Protein AF-A0A1Y3ADQ4-F1 (afdb_monomer)

pLDDT: mean 88.81, std 12.6, range [37.34, 98.25]

Mean predicted aligned error: 13.92 Å

Structure (mmCIF, N/CA/C/O backbone):
data_AF-A0A1Y3ADQ4-F1
#
_entry.id   AF-A0A1Y3ADQ4-F1
#
loop_
_atom_site.group_PDB
_atom_site.id
_atom_site.type_symbol
_atom_site.label_atom_id
_atom_site.label_alt_id
_atom_site.label_comp_id
_atom_site.label_asym_id
_atom_site.label_entity_id
_atom_site.label_seq_id
_atom_site.pdbx_PDB_ins_code
_atom_site.Cartn_x
_atom_site.Cartn_y
_atom_site.Cartn_z
_atom_site.occupancy
_atom_site.B_iso_or_equiv
_atom_site.auth_seq_id
_atom_site.auth_comp_id
_atom_site.auth_asym_id
_atom_site.auth_atom_id
_atom_site.pdbx_PDB_model_num
ATOM 1 N N . MET A 1 1 ? 34.455 -3.671 -21.085 1.00 54.69 1 MET A N 1
ATOM 2 C CA . MET A 1 1 ? 33.081 -3.618 -21.638 1.00 54.69 1 MET A CA 1
ATOM 3 C C . MET A 1 1 ? 32.886 -4.463 -22.902 1.00 54.69 1 MET A C 1
ATOM 5 O O . MET A 1 1 ? 31.899 -5.179 -22.927 1.00 54.69 1 MET A O 1
ATOM 9 N N . ASN A 1 2 ? 33.764 -4.440 -23.921 1.00 48.62 2 ASN A N 1
ATOM 10 C CA . ASN A 1 2 ? 33.521 -5.191 -25.176 1.00 48.62 2 ASN A CA 1
ATOM 11 C C . ASN A 1 2 ? 33.400 -6.725 -25.019 1.00 48.62 2 ASN A C 1
ATOM 13 O O . ASN A 1 2 ? 32.584 -7.323 -25.708 1.00 48.62 2 ASN A O 1
ATOM 17 N N . ASP A 1 3 ? 34.169 -7.354 -24.123 1.00 52.12 3 ASP A N 1
ATOM 18 C CA . ASP A 1 3 ? 34.311 -8.827 -24.044 1.00 52.12 3 ASP A CA 1
ATOM 19 C C . ASP A 1 3 ? 33.105 -9.583 -23.433 1.00 52.12 3 ASP A C 1
ATOM 21 O O . ASP A 1 3 ? 33.236 -10.743 -23.042 1.00 52.12 3 ASP A O 1
ATOM 25 N N . GLY A 1 4 ? 31.950 -8.928 -23.279 1.00 60.16 4 GLY A N 1
ATOM 26 C CA . GLY A 1 4 ? 30.749 -9.500 -22.652 1.00 60.16 4 GLY A CA 1
ATOM 27 C C . GLY A 1 4 ? 29.432 -9.141 -23.342 1.00 60.16 4 GLY A C 1
ATOM 28 O O . GLY A 1 4 ? 28.379 -9.351 -22.750 1.00 60.16 4 GLY A O 1
ATOM 29 N N . LEU A 1 5 ? 29.495 -8.572 -24.548 1.00 78.81 5 LEU A N 1
ATOM 30 C CA . LEU A 1 5 ? 28.338 -8.353 -25.415 1.00 78.81 5 LEU A CA 1
ATOM 31 C C . LEU A 1 5 ? 28.289 -9.476 -26.449 1.00 78.81 5 LEU A C 1
ATOM 33 O O . LEU A 1 5 ? 29.172 -9.553 -27.306 1.00 78.81 5 LEU A O 1
ATOM 37 N N . ASP A 1 6 ? 27.270 -10.324 -26.346 1.00 88.00 6 ASP A N 1
ATOM 38 C CA . ASP A 1 6 ? 26.895 -11.242 -27.415 1.00 88.00 6 ASP A CA 1
ATOM 39 C C . ASP A 1 6 ? 26.244 -10.414 -28.535 1.00 88.00 6 ASP A C 1
ATOM 41 O O . ASP A 1 6 ? 25.317 -9.637 -28.285 1.00 88.00 6 ASP A O 1
ATOM 45 N N . VAL A 1 7 ? 26.823 -10.472 -29.735 1.00 86.94 7 VAL A N 1
ATOM 46 C CA . VAL A 1 7 ? 26.350 -9.682 -30.882 1.00 86.94 7 VAL A CA 1
ATOM 47 C C . VAL A 1 7 ? 25.217 -10.399 -31.590 1.00 86.94 7 VAL A C 1
ATOM 49 O O . VAL A 1 7 ? 24.265 -9.729 -31.970 1.00 86.94 7 VAL A O 1
ATOM 52 N N . ASP A 1 8 ? 25.261 -11.729 -31.664 1.00 88.69 8 ASP A N 1
ATOM 53 C CA . ASP A 1 8 ? 24.201 -12.534 -32.265 1.00 88.69 8 ASP A CA 1
ATOM 54 C C . ASP A 1 8 ? 22.892 -12.303 -31.482 1.00 88.69 8 ASP A C 1
ATOM 56 O O . ASP A 1 8 ? 21.873 -11.940 -32.065 1.00 88.69 8 ASP A O 1
ATOM 60 N N . GLU A 1 9 ? 22.937 -12.369 -30.140 1.00 90.94 9 GLU A N 1
ATOM 61 C CA . GLU A 1 9 ? 21.776 -12.078 -29.272 1.00 90.94 9 GLU A CA 1
ATOM 62 C C . GLU A 1 9 ? 21.287 -10.621 -29.391 1.00 90.94 9 GLU A C 1
ATOM 64 O O . GLU A 1 9 ? 20.084 -10.351 -29.334 1.00 90.94 9 GLU A O 1
ATOM 69 N N . LEU A 1 10 ? 22.203 -9.661 -29.562 1.00 92.06 10 LEU A N 1
ATOM 70 C CA . LEU A 1 10 ? 21.852 -8.250 -29.739 1.00 92.06 10 LEU A CA 1
ATOM 71 C C . LEU A 1 10 ? 21.131 -8.012 -31.071 1.00 92.06 10 LEU A C 1
ATOM 73 O O . LEU A 1 10 ? 20.121 -7.313 -31.094 1.00 92.06 10 LEU A O 1
ATOM 77 N N . VAL A 1 11 ? 21.660 -8.579 -32.154 1.00 93.75 11 VAL A N 1
ATOM 78 C CA . VAL A 1 11 ? 21.192 -8.423 -33.537 1.00 93.75 11 VAL A CA 1
ATOM 79 C C . VAL A 1 11 ? 19.854 -9.138 -33.734 1.00 93.75 11 VAL A C 1
ATOM 81 O O . VAL A 1 11 ? 18.910 -8.514 -34.223 1.00 93.75 11 VAL A O 1
ATOM 84 N N . ASP A 1 12 ? 19.712 -10.367 -33.223 1.00 93.56 12 ASP A N 1
ATOM 85 C CA . ASP A 1 12 ? 18.425 -11.071 -33.114 1.00 93.56 12 ASP A CA 1
ATOM 86 C C . ASP A 1 12 ? 17.412 -10.256 -32.286 1.00 93.56 12 ASP A C 1
ATOM 88 O O . ASP A 1 12 ? 16.235 -10.156 -32.640 1.00 93.56 12 ASP A O 1
ATOM 92 N N . GLY A 1 13 ? 17.862 -9.639 -31.187 1.00 91.56 13 GLY A N 1
ATOM 93 C CA . GLY A 1 13 ? 17.026 -8.865 -30.266 1.00 91.56 13 GLY A CA 1
ATOM 94 C C . GLY A 1 13 ? 16.463 -7.558 -30.839 1.00 91.56 13 GLY A C 1
ATOM 95 O O . GLY A 1 13 ? 15.391 -7.122 -30.408 1.00 91.56 13 GLY A O 1
ATOM 96 N N . ILE A 1 14 ? 17.141 -6.953 -31.821 1.00 94.38 14 ILE A N 1
ATOM 97 C CA . ILE A 1 14 ? 16.616 -5.835 -32.629 1.00 94.38 14 ILE A CA 1
ATOM 98 C C . ILE A 1 14 ? 15.982 -6.286 -33.957 1.00 94.38 14 ILE A C 1
ATOM 100 O O . ILE A 1 14 ? 15.352 -5.466 -34.622 1.00 94.38 14 ILE A O 1
ATOM 104 N N . GLY A 1 15 ? 16.107 -7.563 -34.335 1.00 94.56 15 GLY A N 1
ATOM 105 C CA . GLY A 1 15 ? 15.587 -8.114 -35.592 1.00 94.56 15 GLY A CA 1
ATOM 106 C C . GLY A 1 15 ? 16.350 -7.660 -36.841 1.00 94.56 15 GLY A C 1
ATOM 107 O O . GLY A 1 15 ? 15.744 -7.499 -37.896 1.00 94.56 15 GLY A O 1
ATOM 108 N N . LEU A 1 16 ? 17.654 -7.405 -36.720 1.00 96.00 16 LEU A N 1
ATOM 109 C CA . LEU A 1 16 ? 18.502 -6.851 -37.781 1.00 96.00 16 LEU A CA 1
ATOM 110 C C . LEU A 1 16 ? 19.146 -7.972 -38.615 1.00 96.00 16 LEU A C 1
ATOM 112 O O . LEU A 1 16 ? 20.347 -8.205 -38.538 1.00 96.00 16 LEU A O 1
ATOM 116 N N . ASP A 1 17 ? 18.340 -8.680 -39.403 1.00 95.56 17 ASP A N 1
ATOM 117 C CA . ASP A 1 17 ? 18.840 -9.683 -40.350 1.00 95.56 17 ASP A CA 1
ATOM 118 C C . ASP A 1 17 ? 19.188 -9.083 -41.732 1.00 95.56 17 ASP A C 1
ATOM 120 O O . ASP A 1 17 ? 18.974 -7.898 -42.007 1.00 95.56 17 ASP A O 1
ATOM 124 N N . ALA A 1 18 ? 19.747 -9.908 -42.623 1.00 95.75 18 ALA A N 1
ATOM 125 C CA . ALA A 1 18 ? 20.123 -9.499 -43.976 1.00 95.75 18 ALA A CA 1
ATOM 126 C C . ALA A 1 18 ? 18.945 -8.976 -44.828 1.00 95.75 18 ALA A C 1
ATOM 128 O O . ALA A 1 18 ? 19.152 -8.099 -45.672 1.00 95.75 18 ALA A O 1
ATOM 129 N N . ASP A 1 19 ? 17.725 -9.490 -44.622 1.00 97.19 19 ASP A N 1
ATOM 130 C CA . ASP A 1 19 ? 16.529 -9.048 -45.351 1.00 97.19 19 ASP A CA 1
ATOM 131 C C . ASP A 1 19 ? 16.072 -7.669 -44.830 1.00 97.19 19 ASP A C 1
ATOM 133 O O . ASP A 1 19 ? 15.749 -6.784 -45.628 1.00 97.19 19 ASP A O 1
ATOM 137 N N . GLU A 1 20 ? 16.119 -7.441 -43.514 1.00 97.25 20 GLU A N 1
ATOM 138 C CA . GLU A 1 20 ? 15.857 -6.143 -42.876 1.00 97.25 20 GLU A CA 1
ATOM 139 C C . GLU A 1 20 ? 16.905 -5.088 -43.278 1.00 97.25 20 GLU A C 1
ATOM 141 O O . GLU A 1 20 ? 16.547 -3.963 -43.632 1.00 97.25 20 GLU A O 1
ATOM 146 N N . ILE A 1 21 ? 18.196 -5.437 -43.310 1.00 97.25 21 ILE A N 1
ATOM 147 C CA . ILE A 1 21 ? 19.269 -4.547 -43.792 1.00 97.25 21 ILE A CA 1
ATOM 148 C C . ILE A 1 21 ? 19.033 -4.153 -45.257 1.00 97.25 21 ILE A C 1
ATOM 150 O O . ILE A 1 21 ? 19.112 -2.968 -45.604 1.00 97.25 21 ILE A O 1
ATOM 154 N N . ALA A 1 22 ? 18.711 -5.121 -46.121 1.00 97.44 22 ALA A N 1
ATOM 155 C CA . ALA A 1 22 ? 18.404 -4.861 -47.525 1.00 97.44 22 ALA A CA 1
ATOM 156 C C . ALA A 1 22 ? 17.165 -3.962 -47.680 1.00 97.44 22 ALA A C 1
ATOM 158 O O . ALA A 1 22 ? 17.181 -3.027 -48.485 1.00 97.44 22 ALA A O 1
ATOM 159 N N . TRP A 1 23 ? 16.125 -4.187 -46.871 1.00 98.00 23 TRP A N 1
ATOM 160 C CA . TRP A 1 23 ? 14.926 -3.352 -46.855 1.00 98.00 23 TRP A CA 1
ATOM 161 C C . TRP A 1 23 ? 15.215 -1.916 -46.396 1.00 98.00 23 TRP A C 1
ATOM 163 O O . TRP A 1 23 ? 14.744 -0.969 -47.029 1.00 98.00 23 TRP A O 1
ATOM 173 N N . ARG A 1 24 ? 16.030 -1.721 -45.350 1.00 98.06 24 ARG A N 1
ATOM 174 C CA . ARG A 1 24 ? 16.441 -0.383 -44.884 1.00 98.06 24 ARG A CA 1
ATOM 175 C C . ARG A 1 24 ? 17.211 0.375 -45.962 1.00 98.06 24 ARG A C 1
ATOM 177 O O . ARG A 1 24 ? 16.911 1.548 -46.195 1.00 98.06 24 ARG A O 1
ATOM 184 N N . LYS A 1 25 ? 18.153 -0.291 -46.647 1.00 97.81 25 LYS A N 1
ATOM 185 C CA . LYS A 1 25 ? 18.877 0.270 -47.802 1.00 97.81 25 LYS A CA 1
ATOM 186 C C . LYS A 1 25 ? 17.910 0.705 -48.910 1.00 97.81 25 LYS A C 1
ATOM 188 O O . LYS A 1 25 ? 17.955 1.865 -49.319 1.00 97.81 25 LYS A O 1
ATOM 193 N N . GLU A 1 26 ? 16.981 -0.162 -49.327 1.00 97.88 26 GLU A N 1
ATOM 194 C CA . GLU A 1 26 ? 15.951 0.176 -50.326 1.00 97.88 26 GLU A CA 1
ATOM 195 C C . GLU A 1 26 ? 15.089 1.371 -49.876 1.00 97.88 26 GLU A C 1
ATOM 197 O O . GLU A 1 26 ? 14.849 2.294 -50.654 1.00 97.88 26 GLU A O 1
ATOM 202 N N . PHE A 1 27 ? 14.663 1.397 -48.609 1.00 97.62 27 PHE A N 1
ATOM 203 C CA . PHE A 1 27 ? 13.778 2.426 -48.061 1.00 97.62 27 PHE A CA 1
ATOM 204 C C . PHE A 1 27 ? 14.401 3.830 -48.047 1.00 97.62 27 PHE A C 1
ATOM 206 O O . PHE A 1 27 ? 13.705 4.805 -48.344 1.00 97.62 27 PHE A O 1
ATOM 213 N N . VAL A 1 28 ? 15.694 3.956 -47.725 1.00 96.75 28 VAL A N 1
ATOM 214 C CA . VAL A 1 28 ? 16.405 5.251 -47.774 1.00 96.75 28 VAL A CA 1
ATOM 215 C C . VAL A 1 28 ? 16.950 5.587 -49.170 1.00 96.75 28 VAL A C 1
ATOM 217 O O . VAL A 1 28 ? 17.439 6.698 -49.380 1.00 96.75 28 VAL A O 1
ATOM 220 N N . GLY A 1 29 ? 16.859 4.650 -50.120 1.00 96.69 29 GLY A N 1
ATOM 221 C CA . GLY A 1 29 ? 17.428 4.776 -51.460 1.00 96.69 29 GLY A CA 1
ATOM 222 C C . GLY A 1 29 ? 18.955 4.718 -51.475 1.00 96.69 29 GLY A C 1
ATOM 223 O O . GLY A 1 29 ? 19.558 5.481 -52.217 1.00 96.69 29 GLY A O 1
ATOM 224 N N . PHE A 1 30 ? 19.557 3.877 -50.626 1.00 97.62 30 PHE A N 1
ATOM 225 C CA . PHE A 1 30 ? 20.995 3.606 -50.598 1.00 97.62 30 PHE A CA 1
ATOM 226 C C . PHE A 1 30 ? 21.307 2.392 -51.477 1.00 97.62 30 PHE A C 1
ATOM 228 O O . PHE A 1 30 ? 20.891 1.275 -51.156 1.00 97.62 30 PHE A O 1
ATOM 235 N N . ASP A 1 31 ? 22.023 2.600 -52.580 1.00 95.88 31 ASP A N 1
ATOM 236 C CA . ASP A 1 31 ? 22.384 1.546 -53.530 1.00 95.88 31 ASP A CA 1
ATOM 237 C C . ASP A 1 31 ? 23.895 1.487 -53.831 1.00 95.88 31 ASP A C 1
ATOM 239 O O . ASP A 1 31 ? 24.706 2.196 -53.241 1.00 95.88 31 ASP A O 1
ATOM 243 N N . ALA A 1 32 ? 24.301 0.591 -54.735 1.00 95.88 32 ALA A N 1
ATOM 244 C CA . ALA A 1 32 ? 25.711 0.368 -55.062 1.00 95.88 32 ALA A CA 1
ATOM 245 C C . ALA A 1 32 ? 26.427 1.597 -55.673 1.00 95.88 32 ALA A C 1
ATOM 247 O O . ALA A 1 32 ? 27.659 1.628 -55.712 1.00 95.88 32 ALA A O 1
ATOM 248 N N . GLU A 1 33 ? 25.703 2.608 -56.168 1.00 95.81 33 GLU A N 1
ATOM 249 C CA . GLU A 1 33 ? 26.291 3.893 -56.548 1.00 95.81 33 GLU A CA 1
ATOM 250 C C . GLU A 1 33 ? 26.617 4.744 -55.317 1.00 95.81 33 GLU A C 1
ATOM 252 O O . GLU A 1 33 ? 27.675 5.366 -55.321 1.00 95.81 33 GLU A O 1
ATOM 257 N N . ASP A 1 34 ? 25.811 4.722 -54.248 1.00 96.56 34 ASP A N 1
ATOM 258 C CA . ASP A 1 34 ? 26.170 5.351 -52.967 1.00 96.56 34 ASP A CA 1
ATOM 259 C C . ASP A 1 34 ? 27.442 4.728 -52.384 1.00 96.56 34 ASP A C 1
ATOM 261 O O . ASP A 1 34 ? 28.370 5.444 -52.009 1.00 96.56 34 ASP A O 1
ATOM 265 N N . GLU A 1 35 ? 27.534 3.395 -52.387 1.00 96.19 35 GLU A N 1
ATOM 266 C CA . GLU A 1 35 ? 28.725 2.657 -51.939 1.00 96.19 35 GLU A CA 1
ATOM 267 C C . GLU A 1 35 ? 29.968 3.067 -52.765 1.00 96.19 35 GLU A C 1
ATOM 269 O O . GLU A 1 35 ? 31.061 3.317 -52.238 1.00 96.19 35 GLU A O 1
ATOM 274 N N . ARG A 1 36 ? 29.788 3.245 -54.082 1.00 95.12 36 ARG A N 1
ATOM 275 C CA . ARG A 1 36 ? 30.828 3.724 -55.008 1.00 95.12 36 ARG A CA 1
ATOM 276 C C . ARG A 1 36 ? 31.135 5.220 -54.876 1.00 95.12 36 ARG A C 1
ATOM 278 O O . ARG A 1 36 ? 32.218 5.639 -55.283 1.00 95.12 36 ARG A O 1
ATOM 285 N N . ARG A 1 37 ? 30.210 6.051 -54.395 1.00 93.19 37 ARG A N 1
ATOM 286 C CA . ARG A 1 37 ? 30.447 7.475 -54.109 1.00 93.19 37 ARG A CA 1
ATOM 287 C C . ARG A 1 37 ? 31.238 7.620 -52.820 1.00 93.19 37 ARG A C 1
ATOM 289 O O . ARG A 1 37 ? 32.296 8.242 -52.844 1.00 93.19 37 ARG A O 1
ATOM 296 N N . LEU A 1 38 ? 30.801 6.959 -51.750 1.00 94.06 38 LEU A N 1
ATOM 297 C CA . LEU A 1 38 ? 31.448 6.984 -50.438 1.00 94.06 38 LEU A CA 1
ATOM 298 C C . LEU A 1 38 ? 32.906 6.502 -50.493 1.00 94.06 38 LEU A C 1
ATOM 300 O O . LEU A 1 38 ? 33.783 7.205 -50.000 1.00 94.06 38 LEU A O 1
ATOM 304 N N . SER A 1 39 ? 33.197 5.415 -51.216 1.00 94.12 39 SER A N 1
ATOM 305 C CA . SER A 1 39 ? 34.579 4.933 -51.420 1.00 94.12 39 SER A CA 1
ATOM 306 C C . SER A 1 39 ? 35.522 5.924 -52.125 1.00 94.12 39 SER A C 1
ATOM 308 O O . SER A 1 39 ? 36.737 5.817 -51.987 1.00 94.12 39 SER A O 1
ATOM 310 N N . ARG A 1 40 ? 35.022 6.952 -52.833 1.00 91.75 40 ARG A N 1
ATOM 311 C CA . ARG A 1 40 ? 35.878 8.032 -53.389 1.00 91.75 40 ARG A CA 1
ATOM 312 C C . ARG A 1 40 ? 36.389 8.997 -52.320 1.00 91.75 40 ARG A C 1
ATOM 314 O O . ARG A 1 40 ? 37.289 9.787 -52.610 1.00 91.75 40 ARG A O 1
ATOM 321 N N . TYR A 1 41 ? 35.783 8.971 -51.136 1.00 90.75 41 TYR A N 1
ATOM 322 C CA . TYR A 1 41 ? 36.122 9.812 -49.995 1.00 90.75 41 TYR A CA 1
ATOM 323 C C . TYR A 1 41 ? 36.898 9.056 -48.908 1.00 90.75 41 TYR A C 1
ATOM 325 O O . TYR A 1 41 ? 37.262 9.692 -47.924 1.00 90.75 41 TYR A O 1
ATOM 333 N N . GLU A 1 42 ? 37.206 7.763 -49.083 1.00 91.38 42 GLU A N 1
ATOM 334 C CA . GLU A 1 42 ? 37.972 6.952 -48.118 1.00 91.38 42 GLU A CA 1
ATOM 335 C C . GLU A 1 42 ? 39.275 7.656 -47.695 1.00 91.38 42 GLU A C 1
ATOM 337 O O . GLU A 1 42 ? 39.462 7.949 -46.512 1.00 91.38 42 GLU A O 1
ATOM 342 N N . ASP A 1 43 ? 40.118 8.038 -48.666 1.00 91.50 43 ASP A N 1
ATOM 343 C CA . ASP A 1 43 ? 41.361 8.789 -48.430 1.00 91.50 43 ASP A CA 1
ATOM 344 C C . ASP A 1 43 ? 41.095 10.121 -47.701 1.00 91.50 43 ASP A C 1
ATOM 346 O O . ASP A 1 43 ? 41.750 10.441 -46.710 1.00 91.50 43 ASP A O 1
ATOM 350 N N . ALA A 1 44 ? 40.097 10.893 -48.148 1.00 90.25 44 ALA A N 1
ATOM 351 C CA . ALA A 1 44 ? 39.782 12.207 -47.583 1.00 90.25 44 ALA A CA 1
ATOM 352 C C . ALA A 1 44 ? 39.280 12.118 -46.130 1.00 90.25 44 ALA A C 1
ATOM 354 O O . ALA A 1 44 ? 39.627 12.961 -45.296 1.00 90.25 44 ALA A O 1
ATOM 355 N N . PHE A 1 45 ? 38.490 11.090 -45.810 1.00 90.81 45 PHE A N 1
ATOM 356 C CA . PHE A 1 45 ? 38.043 10.795 -44.452 1.00 90.81 45 PHE A CA 1
ATOM 357 C C . PHE A 1 45 ? 39.217 10.304 -43.605 1.00 90.81 45 PHE A C 1
ATOM 359 O O . PHE A 1 45 ? 39.396 10.807 -42.500 1.00 90.81 45 PHE A O 1
ATOM 366 N N . ALA A 1 46 ? 40.057 9.398 -44.115 1.00 92.00 46 ALA A N 1
ATOM 367 C CA . ALA A 1 46 ? 41.230 8.885 -43.407 1.00 92.00 46 ALA A CA 1
ATOM 368 C C . ALA A 1 46 ? 42.249 9.988 -43.065 1.00 92.00 46 ALA A C 1
ATOM 370 O O . ALA A 1 46 ? 42.719 10.052 -41.928 1.00 92.00 46 ALA A O 1
ATOM 371 N N . GLU A 1 47 ? 42.538 10.899 -43.999 1.00 93.56 47 GLU A N 1
ATOM 372 C CA . GLU A 1 47 ? 43.423 12.053 -43.778 1.00 93.56 47 GLU A CA 1
ATOM 373 C C . GLU A 1 47 ? 42.862 13.050 -42.747 1.00 93.56 47 GLU A C 1
ATOM 375 O O . GLU A 1 47 ? 43.630 13.706 -42.040 1.00 93.56 47 GLU A O 1
ATOM 380 N N . ASN A 1 48 ? 41.534 13.149 -42.613 1.00 93.25 48 ASN A N 1
ATOM 381 C CA . ASN A 1 48 ? 40.873 14.068 -41.681 1.00 93.25 48 ASN A CA 1
ATOM 382 C C . ASN A 1 48 ? 40.398 13.416 -40.367 1.00 93.25 48 ASN A C 1
ATOM 384 O O . ASN A 1 48 ? 40.018 14.139 -39.445 1.00 93.25 48 ASN A O 1
ATOM 388 N N . ALA A 1 49 ? 40.429 12.086 -40.236 1.00 92.50 49 ALA A N 1
ATOM 389 C CA . ALA A 1 49 ? 39.777 11.350 -39.147 1.00 92.50 49 ALA A CA 1
ATOM 390 C C . ALA A 1 49 ? 40.321 11.664 -37.741 1.00 92.50 49 ALA A C 1
ATOM 392 O O . ALA A 1 49 ? 39.573 11.584 -36.764 1.00 92.50 49 ALA A O 1
ATOM 393 N N . GLU A 1 50 ? 41.606 12.009 -37.607 1.00 94.00 50 GLU A N 1
ATOM 394 C CA . GLU A 1 50 ? 42.192 12.428 -36.322 1.00 94.00 50 GLU A CA 1
ATOM 395 C C . GLU A 1 50 ? 41.693 13.828 -35.931 1.00 94.00 50 GLU A C 1
ATOM 397 O O . GLU A 1 50 ? 41.156 14.003 -34.839 1.00 94.00 50 GLU A O 1
ATOM 402 N N . ARG A 1 51 ? 41.747 14.791 -36.865 1.00 94.38 51 ARG A N 1
ATOM 403 C CA . ARG A 1 51 ? 41.245 16.161 -36.664 1.00 94.38 51 ARG A CA 1
ATOM 404 C C . ARG A 1 51 ? 39.747 16.183 -36.357 1.00 94.38 51 ARG A C 1
ATOM 406 O O . ARG A 1 51 ? 39.339 16.811 -35.392 1.00 94.38 51 ARG A O 1
ATOM 413 N N . ILE A 1 52 ? 38.931 15.471 -37.137 1.00 93.69 52 ILE A N 1
ATOM 414 C CA . ILE A 1 52 ? 37.476 15.416 -36.926 1.00 93.69 52 ILE A CA 1
ATOM 415 C C . ILE A 1 52 ? 37.147 14.779 -35.570 1.00 93.69 52 ILE A C 1
ATOM 417 O O . ILE A 1 52 ? 36.225 15.233 -34.900 1.00 93.69 52 ILE A O 1
ATOM 421 N N . ALA A 1 53 ? 37.900 13.766 -35.124 1.00 93.94 53 ALA A N 1
ATOM 422 C CA . ALA A 1 53 ? 37.716 13.204 -33.788 1.00 93.94 53 ALA A CA 1
ATOM 423 C C . ALA A 1 53 ? 38.129 14.185 -32.675 1.00 93.94 53 ALA A C 1
ATOM 425 O O . ALA A 1 53 ? 37.451 14.243 -31.650 1.00 93.94 53 ALA A O 1
ATOM 426 N N . ASP A 1 54 ? 39.198 14.965 -32.859 1.00 94.75 54 ASP A N 1
ATOM 427 C CA . ASP A 1 54 ? 39.574 16.038 -31.931 1.00 94.75 54 ASP A CA 1
ATOM 428 C C . ASP A 1 54 ? 38.480 17.116 -31.841 1.00 94.75 54 ASP A C 1
ATOM 430 O O . ASP A 1 54 ? 37.974 17.355 -30.743 1.00 94.75 54 ASP A O 1
ATOM 434 N N . ASP A 1 55 ? 38.052 17.676 -32.978 1.00 94.56 55 ASP A N 1
ATOM 435 C CA . ASP A 1 55 ? 37.009 18.711 -33.074 1.00 94.56 55 ASP A CA 1
ATOM 436 C C . ASP A 1 55 ? 35.669 18.218 -32.469 1.00 94.56 55 ASP A C 1
ATOM 438 O O . ASP A 1 55 ? 34.988 18.932 -31.725 1.00 94.56 55 ASP A O 1
ATOM 442 N N . PHE A 1 56 ? 35.307 16.954 -32.726 1.00 94.44 56 PHE A N 1
ATOM 443 C CA . PHE A 1 56 ? 34.126 16.297 -32.157 1.00 94.44 56 PHE A CA 1
ATOM 444 C C . PHE A 1 56 ? 34.205 16.175 -30.630 1.00 94.44 56 PHE A C 1
ATOM 446 O O . PHE A 1 56 ? 33.242 16.490 -29.928 1.00 94.44 56 PHE A O 1
ATOM 453 N N . TYR A 1 57 ? 35.342 15.730 -30.086 1.00 94.31 57 TYR A N 1
ATOM 454 C CA . TYR A 1 57 ? 35.493 15.615 -28.636 1.00 94.31 57 TYR A CA 1
ATOM 455 C C . TYR A 1 57 ? 35.645 16.972 -27.942 1.00 94.31 57 TYR A C 1
ATOM 457 O O . TYR A 1 57 ? 35.187 17.079 -26.806 1.00 94.31 57 TYR A O 1
ATOM 465 N N . GLU A 1 58 ? 36.192 18.004 -28.596 1.00 94.50 58 GLU A N 1
ATOM 466 C CA . GLU A 1 58 ? 36.180 19.382 -28.083 1.00 94.50 58 GLU A CA 1
ATOM 467 C C . GLU A 1 58 ? 34.731 19.843 -27.850 1.00 94.50 58 GLU A C 1
ATOM 469 O O . GLU A 1 58 ? 34.367 20.150 -26.709 1.00 94.50 58 GLU A O 1
ATOM 474 N N . ASN A 1 59 ? 33.866 19.718 -28.867 1.00 93.44 59 ASN A N 1
ATOM 475 C CA . ASN A 1 59 ? 32.431 20.010 -28.762 1.00 93.44 59 ASN A CA 1
ATOM 476 C C . ASN A 1 59 ? 31.738 19.237 -27.619 1.00 93.44 59 ASN A C 1
ATOM 478 O O . ASN A 1 59 ? 30.962 19.809 -26.853 1.00 93.44 59 ASN A O 1
ATOM 482 N N . LEU A 1 60 ? 32.042 17.945 -27.450 1.00 91.88 60 LEU A N 1
ATOM 483 C CA . LEU A 1 60 ? 31.476 17.153 -26.351 1.00 91.88 60 LEU A CA 1
ATOM 484 C C . LEU A 1 60 ? 32.003 17.547 -24.967 1.00 91.88 60 LEU A C 1
ATOM 486 O O . LEU A 1 60 ? 31.308 17.304 -23.975 1.00 91.88 60 LEU A O 1
ATOM 490 N N . THR A 1 61 ? 33.205 18.119 -24.872 1.00 93.94 61 THR A N 1
ATOM 491 C CA . THR A 1 61 ? 33.774 18.578 -23.596 1.00 93.94 61 THR A CA 1
ATOM 492 C C . THR A 1 61 ? 33.285 19.957 -23.153 1.00 93.94 61 THR A C 1
ATOM 494 O O . THR A 1 61 ? 33.307 20.232 -21.954 1.00 93.94 61 THR A O 1
ATOM 497 N N . ASP A 1 62 ? 32.733 20.765 -24.062 1.00 94.75 62 ASP A N 1
ATOM 498 C CA . ASP A 1 62 ? 32.066 22.042 -23.747 1.00 94.75 62 ASP A CA 1
ATOM 499 C C . ASP A 1 62 ? 30.722 21.873 -23.006 1.00 94.75 62 ASP A C 1
ATOM 501 O O . ASP A 1 62 ? 30.114 22.844 -22.536 1.00 94.75 62 ASP A O 1
ATOM 505 N N . HIS A 1 63 ? 30.227 20.640 -22.878 1.00 93.88 63 HIS A N 1
ATOM 506 C CA . HIS A 1 63 ? 28.934 20.330 -22.280 1.00 93.88 63 HIS A CA 1
ATOM 507 C C . HIS A 1 63 ? 29.068 19.330 -21.117 1.00 93.88 63 HIS A C 1
ATOM 509 O O . HIS A 1 63 ? 29.340 18.146 -21.300 1.00 93.88 63 HIS A O 1
ATOM 515 N N . GLU A 1 64 ? 28.788 19.791 -19.891 1.00 94.25 64 GLU A N 1
ATOM 516 C CA . GLU A 1 64 ? 28.862 18.988 -18.652 1.00 94.25 64 GLU A CA 1
ATOM 517 C C . GLU A 1 64 ? 28.093 17.654 -18.765 1.00 94.25 64 GLU A C 1
ATOM 519 O O . GLU A 1 64 ? 28.595 16.596 -18.389 1.00 94.25 64 GLU A O 1
ATOM 524 N N . GLN A 1 65 ? 26.914 17.675 -19.400 1.00 91.75 65 GLN A N 1
ATOM 525 C CA . GLN A 1 65 ? 26.050 16.498 -19.561 1.00 91.75 65 GLN A CA 1
ATOM 526 C C . GLN A 1 65 ? 26.627 15.397 -20.471 1.00 91.75 65 GLN A C 1
ATOM 528 O O . GLN A 1 65 ? 26.178 14.251 -20.387 1.00 91.75 65 GLN A O 1
ATOM 533 N N . THR A 1 66 ? 27.570 15.718 -21.360 1.00 92.62 66 THR A N 1
ATOM 534 C CA . THR A 1 66 ? 28.286 14.746 -22.207 1.00 92.62 66 THR A CA 1
ATOM 535 C C . THR A 1 66 ? 29.631 14.359 -21.600 1.00 92.62 66 THR A C 1
ATOM 537 O O . THR A 1 66 ? 29.993 13.185 -21.675 1.00 92.62 66 THR A O 1
ATOM 540 N N . VAL A 1 67 ? 30.303 15.268 -20.883 1.00 93.88 67 VAL A N 1
ATOM 541 C CA . VAL A 1 67 ? 31.462 14.940 -20.029 1.00 93.88 67 VAL A CA 1
ATOM 542 C C . VAL A 1 67 ? 31.100 13.860 -19.000 1.00 93.88 67 VAL A C 1
ATOM 544 O O . VAL A 1 67 ? 31.832 12.879 -18.864 1.00 93.88 67 VAL A O 1
ATOM 547 N N . ASP A 1 68 ? 29.931 13.961 -18.362 1.00 93.44 68 ASP A N 1
ATOM 548 C CA . ASP A 1 68 ? 29.402 12.943 -17.440 1.00 93.44 68 ASP A CA 1
ATOM 549 C C . ASP A 1 68 ? 29.218 11.562 -18.087 1.00 93.44 68 ASP A C 1
ATOM 551 O O . ASP A 1 68 ? 29.249 10.542 -17.396 1.00 93.44 68 ASP A O 1
ATOM 555 N N . VAL A 1 69 ? 28.962 11.495 -19.397 1.00 93.25 69 VAL A N 1
ATOM 556 C CA . VAL A 1 69 ? 28.854 10.225 -20.136 1.00 93.25 69 VAL A CA 1
ATOM 557 C C . VAL A 1 69 ? 30.245 9.683 -20.455 1.00 93.25 69 VAL A C 1
ATOM 559 O O . VAL A 1 69 ? 30.515 8.511 -20.202 1.00 93.25 69 VAL A O 1
ATOM 562 N N . ILE A 1 70 ? 31.150 10.538 -20.938 1.00 92.94 70 ILE A N 1
ATOM 563 C CA . ILE A 1 70 ? 32.547 10.178 -21.227 1.00 92.94 70 ILE A CA 1
ATOM 564 C C . ILE A 1 70 ? 33.230 9.625 -19.965 1.00 92.94 70 ILE A C 1
ATOM 566 O O . ILE A 1 70 ? 33.892 8.591 -20.028 1.00 92.94 70 ILE A O 1
ATOM 570 N N . GLY A 1 71 ? 32.998 10.244 -18.803 1.00 91.94 71 GLY A N 1
ATOM 571 C CA . GLY A 1 71 ? 33.543 9.818 -17.510 1.00 91.94 71 GLY A CA 1
ATOM 572 C C . GLY A 1 71 ? 33.048 8.458 -16.994 1.00 91.94 71 GLY A C 1
ATOM 573 O O . GLY A 1 71 ? 33.636 7.929 -16.052 1.00 91.94 71 GLY A O 1
ATOM 574 N N . ARG A 1 72 ? 32.003 7.871 -17.597 1.00 93.50 72 ARG A N 1
ATOM 575 C CA . ARG A 1 72 ? 31.536 6.501 -17.302 1.00 93.50 72 ARG A CA 1
ATOM 576 C C . ARG A 1 72 ? 32.261 5.424 -18.117 1.00 93.50 72 ARG A C 1
ATOM 578 O O . ARG A 1 72 ? 32.102 4.242 -17.824 1.00 93.50 72 ARG A O 1
ATOM 585 N N . SER A 1 73 ? 33.050 5.810 -19.120 1.00 91.00 73 SER A N 1
ATOM 586 C CA . SER A 1 73 ? 33.795 4.875 -19.964 1.00 91.00 73 SER A CA 1
ATOM 587 C C . SER A 1 73 ? 35.030 4.301 -19.265 1.00 91.00 73 SER A C 1
ATOM 589 O O . SER A 1 73 ? 35.767 5.006 -18.580 1.00 91.00 73 SER A O 1
ATOM 591 N N . GLU A 1 74 ? 35.315 3.020 -19.513 1.00 88.75 74 GLU A N 1
ATOM 592 C CA . GLU A 1 74 ? 36.609 2.394 -19.187 1.00 88.75 74 GLU A CA 1
ATOM 593 C C . GLU A 1 74 ? 37.762 2.939 -20.053 1.00 88.75 74 GLU A C 1
ATOM 595 O O . GLU A 1 74 ? 38.929 2.841 -19.669 1.00 88.75 74 GLU A O 1
ATOM 600 N N . LYS A 1 75 ? 37.455 3.493 -21.236 1.00 89.12 75 LYS A N 1
ATOM 601 C CA . LYS A 1 75 ? 38.441 4.052 -22.169 1.00 89.12 75 LYS A CA 1
ATOM 602 C C . LYS A 1 75 ? 38.730 5.513 -21.816 1.00 89.12 75 LYS A C 1
ATOM 604 O O . LYS A 1 75 ? 37.816 6.326 -21.719 1.00 89.12 75 LYS A O 1
ATOM 609 N N . GLY A 1 76 ? 40.010 5.875 -21.721 1.00 91.12 76 GLY A N 1
ATOM 610 C CA . GLY A 1 76 ? 40.421 7.283 -21.642 1.00 91.12 76 GLY A CA 1
ATOM 611 C C . GLY A 1 76 ? 40.142 8.047 -22.945 1.00 91.12 76 GLY A C 1
ATOM 612 O O . GLY A 1 76 ? 40.059 7.437 -24.012 1.00 91.12 76 GLY A O 1
ATOM 613 N N . LEU A 1 77 ? 40.059 9.381 -22.873 1.00 91.94 77 LEU A N 1
ATOM 614 C CA . LEU A 1 77 ? 39.689 10.258 -23.999 1.00 91.94 77 LEU A CA 1
ATOM 615 C C . LEU A 1 77 ? 40.497 9.985 -25.283 1.00 91.94 77 LEU A C 1
ATOM 617 O O . LEU A 1 77 ? 39.922 9.802 -26.347 1.00 91.94 77 LEU A O 1
ATOM 621 N N . GLU A 1 78 ? 41.815 9.823 -25.175 1.00 92.94 78 GLU A N 1
ATOM 622 C CA . GLU A 1 78 ? 42.713 9.523 -26.307 1.00 92.94 78 GLU A CA 1
ATOM 623 C C . GLU A 1 78 ? 42.513 8.121 -26.922 1.00 92.94 78 GLU A C 1
ATOM 625 O O . GLU A 1 78 ? 42.980 7.823 -28.020 1.00 92.94 78 GLU A O 1
ATOM 630 N N . GLN A 1 79 ? 41.847 7.202 -26.220 1.00 91.94 79 GLN A N 1
ATOM 631 C CA . GLN A 1 79 ? 41.423 5.913 -26.776 1.00 91.94 79 GLN A CA 1
ATOM 632 C C . GLN A 1 79 ? 40.015 5.993 -27.376 1.00 91.94 79 GLN A C 1
ATOM 634 O O . GLN A 1 79 ? 39.729 5.286 -28.3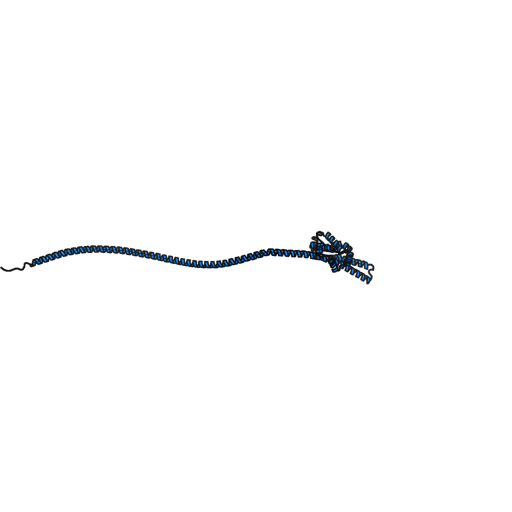43 1.00 91.94 79 GLN A O 1
ATOM 639 N N . LEU A 1 80 ? 39.157 6.857 -26.830 1.00 92.69 80 LEU A N 1
ATOM 640 C CA . LEU A 1 80 ? 37.852 7.179 -27.399 1.00 92.69 80 LEU A CA 1
ATOM 641 C C . LEU A 1 80 ? 38.012 7.889 -28.749 1.00 92.69 80 LEU A C 1
ATOM 643 O O . LEU A 1 80 ? 37.542 7.345 -29.741 1.00 92.69 80 LEU A O 1
ATOM 647 N N . LYS A 1 81 ? 38.806 8.968 -28.822 1.00 94.31 81 LYS A N 1
ATOM 648 C CA . LYS A 1 81 ? 39.197 9.653 -30.069 1.00 94.31 81 LYS A CA 1
ATOM 649 C C . LYS A 1 81 ? 39.660 8.685 -31.156 1.00 94.31 81 LYS A C 1
ATOM 651 O O . LYS A 1 81 ? 39.048 8.626 -32.209 1.00 94.31 81 LYS A O 1
ATOM 656 N N . ARG A 1 82 ? 40.646 7.824 -30.867 1.00 93.38 82 ARG A N 1
ATOM 657 C CA . ARG A 1 82 ? 41.121 6.803 -31.825 1.00 93.38 82 ARG A CA 1
ATOM 658 C C . ARG A 1 82 ? 40.050 5.793 -32.248 1.00 93.38 82 ARG A C 1
ATOM 660 O O . ARG A 1 82 ? 40.074 5.338 -33.384 1.00 93.38 82 ARG A O 1
ATOM 667 N N . THR A 1 83 ? 39.124 5.430 -31.353 1.00 91.38 83 THR A N 1
ATOM 668 C CA . THR A 1 83 ? 37.972 4.584 -31.724 1.00 91.38 83 THR A CA 1
ATOM 669 C C . THR A 1 83 ? 37.041 5.353 -32.671 1.00 91.38 83 THR A C 1
ATOM 671 O O . THR A 1 83 ? 36.538 4.783 -33.632 1.00 91.38 83 THR A O 1
ATOM 674 N N . GLN A 1 84 ? 36.856 6.652 -32.430 1.00 91.19 84 GLN A N 1
ATOM 675 C CA . GLN A 1 84 ? 35.999 7.522 -33.227 1.00 91.19 84 GLN A CA 1
ATOM 676 C C . GLN A 1 84 ? 36.581 7.824 -34.613 1.00 91.19 84 GLN A C 1
ATOM 678 O O . GLN A 1 84 ? 35.842 7.788 -35.591 1.00 91.19 84 GLN A O 1
ATOM 683 N N . SER A 1 85 ? 37.897 8.031 -34.719 1.00 93.00 85 SER A N 1
ATOM 684 C CA . SER A 1 85 ? 38.605 8.144 -36.000 1.00 93.00 85 SER A CA 1
ATOM 685 C C . SER A 1 85 ? 38.449 6.880 -36.846 1.00 93.00 85 SER A C 1
ATOM 687 O O . SER A 1 85 ? 38.174 6.982 -38.035 1.00 93.00 85 SER A O 1
ATOM 689 N N . ALA A 1 86 ? 38.561 5.691 -36.240 1.00 90.69 86 ALA A N 1
ATOM 690 C CA . ALA A 1 86 ? 38.329 4.433 -36.952 1.00 90.69 86 ALA A CA 1
ATOM 691 C C . ALA A 1 86 ? 36.880 4.327 -37.461 1.00 90.69 86 ALA A C 1
ATOM 693 O O . ALA A 1 86 ? 36.669 4.039 -38.634 1.00 90.69 86 ALA A O 1
ATOM 694 N N . TYR A 1 87 ? 35.889 4.650 -36.619 1.00 89.69 87 TYR A N 1
ATOM 695 C CA . TYR A 1 87 ? 34.481 4.720 -37.031 1.00 89.69 87 TYR A CA 1
ATOM 696 C C . TYR A 1 87 ? 34.266 5.668 -38.222 1.00 89.69 87 TYR A C 1
ATOM 698 O O . TYR A 1 87 ? 33.546 5.310 -39.151 1.00 89.69 87 TYR A O 1
ATOM 706 N N . LEU A 1 88 ? 34.904 6.845 -38.235 1.00 88.81 88 LEU A N 1
ATOM 707 C CA . LEU A 1 88 ? 34.764 7.796 -39.342 1.00 88.81 88 LEU A CA 1
ATOM 708 C C . LEU A 1 88 ? 35.233 7.193 -40.668 1.00 88.81 88 LEU A C 1
ATOM 710 O O . LEU A 1 88 ? 34.536 7.347 -41.662 1.00 88.81 88 LEU A O 1
ATOM 714 N N . VAL A 1 89 ? 36.347 6.454 -40.680 1.00 91.31 89 VAL A N 1
ATOM 715 C CA . VAL A 1 89 ? 36.828 5.771 -41.895 1.00 91.31 89 VAL A CA 1
ATOM 716 C C . VAL A 1 89 ? 35.815 4.733 -42.391 1.00 91.31 89 VAL A C 1
ATOM 718 O O . VAL A 1 89 ? 35.507 4.733 -43.578 1.00 91.31 89 VAL A O 1
ATOM 721 N N . THR A 1 90 ? 35.199 3.941 -41.498 1.00 93.06 90 THR A N 1
ATOM 722 C CA . THR A 1 90 ? 34.181 2.944 -41.908 1.00 93.06 90 THR A CA 1
ATOM 723 C C . THR A 1 90 ? 32.968 3.558 -42.624 1.00 93.06 90 THR A C 1
ATOM 725 O O . THR A 1 90 ? 32.325 2.882 -43.417 1.00 93.06 90 THR A O 1
ATOM 728 N N . LEU A 1 91 ? 32.647 4.845 -42.410 1.00 91.19 91 LEU A N 1
ATOM 729 C CA . LEU A 1 91 ? 31.562 5.513 -43.152 1.00 91.19 91 LEU A CA 1
ATOM 730 C C . LEU A 1 91 ? 31.859 5.639 -44.656 1.00 91.19 91 LEU A C 1
ATOM 732 O O . LEU A 1 91 ? 30.920 5.737 -45.444 1.00 91.19 91 LEU A O 1
ATOM 736 N N . ALA A 1 92 ? 33.135 5.632 -45.050 1.00 92.38 92 ALA A N 1
ATOM 737 C CA . ALA A 1 92 ? 33.605 5.807 -46.424 1.00 92.38 92 ALA A CA 1
ATOM 738 C C . ALA A 1 92 ? 34.306 4.557 -47.001 1.00 92.38 92 ALA A C 1
ATOM 740 O O . ALA A 1 92 ? 34.856 4.623 -48.093 1.00 92.38 92 ALA A O 1
ATOM 741 N N . GLU A 1 93 ? 34.283 3.423 -46.295 1.00 89.56 93 GLU A N 1
ATOM 742 C CA . GLU A 1 93 ? 35.022 2.196 -46.650 1.00 89.56 93 GLU A CA 1
ATOM 743 C C . GLU A 1 93 ? 34.436 1.445 -47.863 1.00 89.56 93 GLU A C 1
ATOM 745 O O . GLU A 1 93 ? 35.125 0.656 -48.506 1.00 89.56 93 GLU A O 1
ATOM 750 N N . GLY A 1 94 ? 33.177 1.708 -48.231 1.00 88.31 94 GLY A N 1
ATOM 751 C CA . GLY A 1 94 ? 32.554 1.117 -49.420 1.00 88.31 94 GLY A CA 1
ATOM 752 C C . GLY A 1 94 ? 31.985 -0.296 -49.233 1.00 88.31 94 GLY A C 1
ATOM 753 O O . GLY A 1 94 ? 31.385 -0.811 -50.174 1.00 88.31 94 GLY A O 1
ATOM 754 N N . ASP A 1 95 ? 32.132 -0.907 -48.052 1.00 91.25 95 ASP A N 1
ATOM 755 C CA . ASP A 1 95 ? 31.471 -2.163 -47.672 1.00 91.25 95 ASP A CA 1
ATOM 756 C C . ASP A 1 95 ? 30.462 -1.913 -46.542 1.00 91.25 95 ASP A C 1
ATOM 758 O O . ASP A 1 95 ? 30.798 -1.396 -45.476 1.00 91.25 95 ASP A O 1
ATOM 762 N N . TYR A 1 96 ? 29.207 -2.276 -46.799 1.00 95.06 96 TYR A N 1
ATOM 763 C CA . TYR A 1 96 ? 28.073 -2.068 -45.899 1.00 95.06 96 TYR A CA 1
ATOM 764 C C . TYR A 1 96 ? 27.227 -3.348 -45.819 1.00 95.06 96 TYR A C 1
ATOM 766 O O . TYR A 1 96 ? 26.007 -3.316 -46.017 1.00 95.06 96 TYR A O 1
ATOM 774 N N . GLY A 1 97 ? 27.893 -4.494 -45.648 1.00 93.06 97 GLY A N 1
ATOM 775 C CA . GLY A 1 97 ? 27.274 -5.793 -45.366 1.00 93.06 97 GLY A CA 1
ATOM 776 C C . GLY A 1 97 ? 26.764 -5.941 -43.924 1.00 93.06 97 GLY A C 1
ATOM 777 O O . GLY A 1 97 ? 26.650 -4.967 -43.185 1.00 93.06 97 GLY A O 1
ATOM 778 N N . GLU A 1 98 ? 26.466 -7.177 -43.516 1.00 93.88 98 GLU A N 1
ATOM 779 C CA . GLU A 1 98 ? 25.962 -7.501 -42.168 1.00 93.88 98 GLU A CA 1
ATOM 780 C C . GLU A 1 98 ? 26.942 -7.048 -41.065 1.00 93.88 98 GLU A C 1
ATOM 782 O O . GLU A 1 98 ? 26.550 -6.271 -40.196 1.00 93.88 98 GLU A O 1
ATOM 787 N N . GLU A 1 99 ? 28.233 -7.393 -41.179 1.00 93.38 99 GLU A N 1
ATOM 788 C CA . GLU A 1 99 ? 29.303 -7.041 -40.218 1.00 93.38 99 GLU A CA 1
ATOM 789 C C . GLU A 1 99 ? 29.375 -5.528 -39.914 1.00 93.38 99 GLU A C 1
ATOM 791 O O . GLU A 1 99 ? 29.567 -5.126 -38.764 1.00 93.38 99 GLU A O 1
ATOM 796 N N . TYR A 1 100 ? 29.133 -4.671 -40.916 1.00 94.88 100 TYR A N 1
ATOM 797 C CA . TYR A 1 100 ? 29.071 -3.217 -40.729 1.00 94.88 100 TYR A CA 1
ATOM 798 C C . TYR A 1 100 ? 27.953 -2.825 -39.746 1.00 94.88 100 TYR A C 1
ATOM 800 O O . TYR A 1 100 ? 28.179 -2.065 -38.798 1.00 94.88 100 TYR A O 1
ATOM 808 N N . PHE A 1 101 ? 26.742 -3.353 -39.950 1.00 96.00 101 PHE A N 1
ATOM 809 C CA . PHE A 1 101 ? 25.573 -3.021 -39.134 1.00 96.00 101 PHE A CA 1
ATOM 810 C C . PHE A 1 101 ? 25.577 -3.726 -37.771 1.00 96.00 101 PHE A C 1
ATOM 812 O O . PHE A 1 101 ? 25.131 -3.128 -36.789 1.00 96.00 101 PHE A O 1
ATOM 819 N N . GLU A 1 102 ? 26.155 -4.924 -37.670 1.00 94.75 102 GLU A N 1
ATOM 820 C CA . GLU A 1 102 ? 26.457 -5.592 -36.398 1.00 94.75 102 GLU A CA 1
ATOM 821 C C . GLU A 1 102 ? 27.328 -4.705 -35.496 1.00 94.75 102 GLU A C 1
ATOM 823 O O . GLU A 1 102 ? 27.012 -4.488 -34.320 1.00 94.75 102 GLU A O 1
ATOM 828 N N . ASP A 1 103 ? 28.395 -4.113 -36.044 1.00 92.88 103 ASP A N 1
ATOM 829 C CA . ASP A 1 103 ? 29.256 -3.206 -35.285 1.00 92.88 103 ASP A CA 1
ATOM 830 C C . ASP A 1 103 ? 28.550 -1.882 -34.942 1.00 92.88 103 ASP A C 1
ATOM 832 O O . ASP A 1 103 ? 28.766 -1.340 -33.852 1.00 92.88 103 ASP A O 1
ATOM 836 N N . ARG A 1 104 ? 27.626 -1.386 -35.782 1.00 94.06 104 ARG A N 1
ATOM 837 C CA . ARG A 1 104 ? 26.749 -0.254 -35.411 1.00 94.06 104 ARG A CA 1
ATOM 838 C C . ARG A 1 104 ? 25.827 -0.598 -34.244 1.00 94.06 104 ARG A C 1
ATOM 840 O O . ARG A 1 104 ? 25.726 0.199 -33.306 1.00 94.06 104 ARG A O 1
ATOM 847 N N . ALA A 1 105 ? 25.215 -1.781 -34.245 1.00 94.88 105 ALA A N 1
ATOM 848 C CA . ALA A 1 105 ? 24.397 -2.259 -33.135 1.00 94.88 105 ALA A CA 1
ATOM 849 C C . ALA A 1 105 ? 25.241 -2.386 -31.853 1.00 94.88 105 ALA A C 1
ATOM 851 O O . ALA A 1 105 ? 24.878 -1.840 -30.805 1.00 94.88 105 ALA A O 1
ATOM 852 N N . ARG A 1 106 ? 26.427 -3.006 -31.941 1.00 93.06 106 ARG A N 1
ATOM 853 C CA . ARG A 1 106 ? 27.385 -3.125 -30.830 1.00 93.06 106 ARG A CA 1
ATOM 854 C C . ARG A 1 106 ? 27.737 -1.755 -30.239 1.00 93.06 106 ARG A C 1
ATOM 856 O O . ARG A 1 106 ? 27.694 -1.581 -29.019 1.00 93.06 106 ARG A O 1
ATOM 863 N N . ILE A 1 107 ? 28.060 -0.769 -31.081 1.00 91.00 107 ILE A N 1
ATOM 864 C CA . ILE A 1 107 ? 28.357 0.607 -30.656 1.00 91.00 107 ILE A CA 1
ATOM 865 C C . ILE A 1 107 ? 27.135 1.241 -29.975 1.00 91.00 107 ILE A C 1
ATOM 867 O O . ILE A 1 107 ? 27.286 1.830 -28.901 1.00 91.00 107 ILE A O 1
ATOM 871 N N . GLY A 1 108 ? 25.934 1.088 -30.537 1.00 92.50 108 GLY A N 1
ATOM 872 C CA . GLY A 1 108 ? 24.686 1.588 -29.954 1.00 92.50 108 GLY A CA 1
ATOM 873 C C . GLY A 1 108 ? 24.421 1.045 -28.547 1.00 92.50 108 GLY A C 1
ATOM 874 O O . GLY A 1 108 ? 24.261 1.825 -27.601 1.00 92.50 108 GLY A O 1
ATOM 875 N N . LYS A 1 109 ? 24.493 -0.282 -28.372 1.00 93.38 109 LYS A N 1
ATOM 876 C CA . LYS A 1 109 ? 24.294 -0.948 -27.073 1.00 93.38 109 LYS A CA 1
ATOM 877 C C . LYS A 1 109 ? 25.353 -0.536 -26.044 1.00 93.38 109 LYS A C 1
ATOM 879 O O . LYS A 1 109 ? 25.003 -0.322 -24.886 1.00 93.38 109 LYS A O 1
ATOM 884 N N . ILE A 1 110 ? 26.616 -0.328 -26.439 1.00 92.19 110 ILE A N 1
ATOM 885 C CA . ILE A 1 110 ? 27.657 0.213 -25.539 1.00 92.19 110 ILE A CA 1
ATOM 886 C C . ILE A 1 110 ? 27.270 1.608 -25.018 1.00 92.19 110 ILE A C 1
ATOM 888 O O . ILE A 1 110 ? 27.461 1.895 -23.835 1.00 92.19 110 ILE A O 1
ATOM 892 N N . HIS A 1 111 ? 26.698 2.472 -25.858 1.00 92.75 111 HIS A N 1
ATOM 893 C CA . HIS A 1 111 ? 26.282 3.813 -25.439 1.00 92.75 111 HIS A CA 1
ATOM 894 C C . HIS A 1 111 ? 25.038 3.798 -24.529 1.00 92.75 111 HIS A C 1
ATOM 896 O O . HIS A 1 111 ? 25.015 4.547 -23.546 1.00 92.75 111 HIS A O 1
ATOM 902 N N . ASP A 1 112 ? 24.065 2.908 -24.764 1.00 93.00 112 ASP A N 1
ATOM 903 C CA . ASP A 1 112 ? 22.960 2.671 -23.815 1.00 93.00 112 ASP A CA 1
ATOM 904 C C . ASP A 1 112 ? 23.468 2.108 -22.475 1.00 93.00 112 ASP A C 1
ATOM 906 O O . ASP A 1 112 ? 23.063 2.591 -21.416 1.00 93.00 112 ASP A O 1
ATOM 910 N N . MET A 1 113 ? 24.413 1.159 -22.490 1.00 91.50 113 MET A N 1
ATOM 911 C CA . MET A 1 113 ? 25.032 0.607 -21.274 1.00 91.50 113 MET A CA 1
ATOM 912 C C . MET A 1 113 ? 25.793 1.663 -20.464 1.00 91.50 113 MET A C 1
ATOM 914 O O . MET A 1 113 ? 25.755 1.647 -19.233 1.00 91.50 113 MET A O 1
ATOM 918 N N . LEU A 1 114 ? 26.445 2.620 -21.133 1.00 92.50 114 LEU A N 1
ATOM 919 C CA . LEU A 1 114 ? 27.037 3.796 -20.487 1.00 92.50 114 LEU A CA 1
ATOM 920 C C . LEU A 1 114 ? 25.976 4.763 -19.934 1.00 92.50 114 LEU A C 1
ATOM 922 O O . LEU A 1 114 ? 26.322 5.721 -19.241 1.00 92.50 114 LEU A O 1
ATOM 926 N N . GLY A 1 115 ? 24.689 4.546 -20.212 1.00 92.38 115 GLY A N 1
ATOM 927 C CA . GLY A 1 115 ? 23.591 5.427 -19.835 1.00 92.38 115 GLY A CA 1
ATOM 928 C C . GLY A 1 115 ? 23.651 6.770 -20.559 1.00 92.38 115 GLY A C 1
ATOM 929 O O . GLY A 1 115 ? 23.323 7.802 -19.959 1.00 92.38 115 GLY A O 1
ATOM 930 N N . MET A 1 116 ? 24.137 6.795 -21.804 1.00 95.00 116 MET A N 1
ATOM 931 C CA . MET A 1 116 ? 24.044 7.978 -22.651 1.00 95.00 116 MET A CA 1
ATOM 932 C C . MET A 1 116 ? 22.564 8.209 -23.002 1.00 95.00 116 MET A C 1
ATOM 934 O O . MET A 1 116 ? 21.902 7.298 -23.481 1.00 95.00 116 MET A O 1
ATOM 938 N N . PRO A 1 117 ? 21.989 9.401 -22.784 1.00 94.31 117 PRO A N 1
ATOM 939 C CA . PRO A 1 117 ? 20.649 9.695 -23.279 1.00 94.31 117 PRO A CA 1
ATOM 940 C C . PRO A 1 117 ? 20.613 9.650 -24.812 1.00 94.31 117 PRO A C 1
ATOM 942 O O . PRO A 1 117 ? 21.436 10.309 -25.445 1.00 94.31 117 PRO A O 1
ATOM 945 N N . MET A 1 118 ? 19.611 8.989 -25.405 1.00 93.75 118 MET A N 1
ATOM 946 C CA . MET A 1 118 ? 19.418 8.916 -26.867 1.00 93.75 118 MET A CA 1
ATOM 947 C C . MET A 1 118 ? 19.533 10.292 -27.553 1.00 93.75 118 MET A C 1
ATOM 949 O O . MET A 1 118 ? 20.166 10.416 -28.592 1.00 93.75 118 MET A O 1
ATOM 953 N N . LYS A 1 119 ? 19.007 11.364 -26.938 1.00 92.94 119 LYS A N 1
ATOM 954 C CA . LYS A 1 119 ? 19.129 12.742 -27.456 1.00 92.94 119 LYS A CA 1
ATOM 955 C C . LYS A 1 119 ? 20.573 13.261 -27.596 1.00 92.94 119 LYS A C 1
ATOM 957 O O . LYS A 1 119 ? 20.797 14.164 -28.391 1.00 92.94 119 LYS A O 1
ATOM 962 N N . HIS A 1 120 ? 21.531 12.752 -26.816 1.00 93.31 120 HIS A N 1
ATOM 963 C CA . HIS A 1 120 ? 22.949 13.110 -26.953 1.00 93.31 120 HIS A CA 1
ATOM 964 C C . HIS A 1 120 ? 23.558 12.344 -28.130 1.00 93.31 120 HIS A C 1
ATOM 966 O O . HIS A 1 120 ? 24.208 12.959 -28.966 1.00 93.31 120 HIS A O 1
ATOM 972 N N . TYR A 1 121 ? 23.259 11.046 -28.238 1.00 92.25 121 TYR A N 1
ATOM 973 C CA . TYR A 1 121 ? 23.706 10.206 -29.349 1.00 92.25 121 TYR A CA 1
ATOM 974 C C . TYR A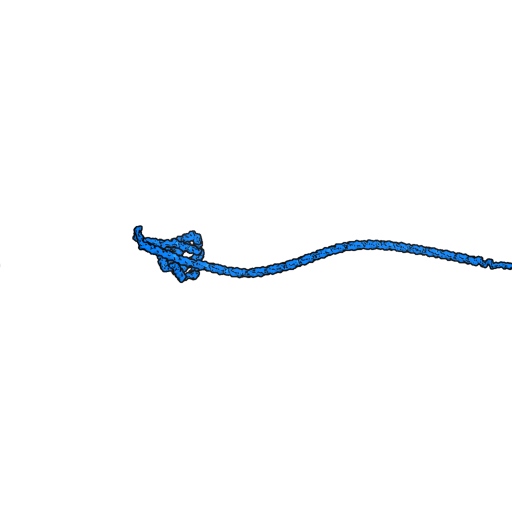 1 121 ? 23.168 10.709 -30.701 1.00 92.25 121 TYR A C 1
ATOM 976 O O . TYR A 1 121 ? 23.922 10.939 -31.637 1.00 92.25 121 TYR A O 1
ATOM 984 N N . LEU A 1 122 ? 21.865 10.997 -30.790 1.00 91.88 122 LEU A N 1
ATOM 985 C CA . LEU A 1 122 ? 21.259 11.567 -31.999 1.00 91.88 122 LEU A CA 1
ATOM 986 C C . LEU A 1 122 ? 21.775 12.982 -32.311 1.00 91.88 122 LEU A C 1
ATOM 988 O O . LEU A 1 122 ? 21.924 13.340 -33.475 1.00 91.88 122 LEU A O 1
ATOM 992 N N . GLY A 1 123 ? 22.068 13.787 -31.283 1.00 91.00 123 GLY A N 1
ATOM 993 C CA . GLY A 1 123 ? 22.634 15.128 -31.455 1.00 91.00 123 GLY A CA 1
ATOM 994 C C . GLY A 1 123 ? 24.051 15.123 -32.038 1.00 91.00 123 GLY A C 1
ATOM 995 O O . GLY A 1 123 ? 24.401 16.031 -32.789 1.00 91.00 123 GLY A O 1
ATOM 996 N N . GLN A 1 124 ? 24.841 14.083 -31.754 1.00 90.50 124 GLN A N 1
ATOM 997 C CA . GLN A 1 124 ? 26.207 13.920 -32.263 1.00 90.50 124 GLN A CA 1
ATOM 998 C C . GLN A 1 124 ? 26.268 13.785 -33.790 1.00 90.50 124 GLN A C 1
ATOM 1000 O O . GLN A 1 124 ? 27.210 14.289 -34.395 1.00 90.50 124 GLN A O 1
ATOM 1005 N N . TYR A 1 125 ? 25.245 13.215 -34.435 1.00 89.00 125 TYR A N 1
ATOM 1006 C CA . TYR A 1 125 ? 25.163 13.197 -35.900 1.00 89.00 125 TYR A CA 1
ATOM 1007 C C . TYR A 1 125 ? 25.058 14.599 -36.516 1.00 89.00 125 TYR A C 1
ATOM 1009 O O . TYR A 1 125 ? 25.609 14.828 -37.587 1.00 89.00 125 TYR A O 1
ATOM 1017 N N . GLY A 1 126 ? 24.452 15.564 -35.813 1.00 87.62 126 GLY A N 1
ATOM 1018 C CA . GLY A 1 126 ? 24.479 16.972 -36.221 1.00 87.62 126 GLY A CA 1
ATOM 1019 C C . GLY A 1 126 ? 25.899 17.545 -36.256 1.00 87.62 126 GLY A C 1
ATOM 1020 O O . GLY A 1 126 ? 26.273 18.196 -37.226 1.00 87.62 126 GLY A O 1
ATOM 1021 N N . VAL A 1 127 ? 26.709 17.225 -35.240 1.00 88.81 127 VAL A N 1
ATOM 1022 C CA . VAL A 1 127 ? 28.127 17.621 -35.168 1.00 88.81 127 VAL A CA 1
ATOM 1023 C C . VAL A 1 127 ? 28.938 16.956 -36.285 1.00 88.81 127 VAL A C 1
ATOM 1025 O O . VAL A 1 127 ? 29.797 17.597 -36.882 1.00 88.81 127 VAL A O 1
ATOM 1028 N N . TYR A 1 128 ? 28.641 15.698 -36.633 1.00 86.19 128 TYR A N 1
ATOM 1029 C CA . TYR A 1 128 ? 29.284 15.048 -37.778 1.00 86.19 128 TYR A CA 1
ATOM 1030 C C . TYR A 1 128 ? 28.973 15.732 -39.105 1.00 86.19 128 TYR A C 1
ATOM 1032 O O . TYR A 1 128 ? 29.883 15.862 -39.917 1.00 86.19 128 TYR A O 1
ATOM 1040 N N . TYR A 1 129 ? 27.753 16.222 -39.333 1.00 89.25 129 TYR A N 1
ATOM 1041 C CA . TYR A 1 129 ? 27.462 16.974 -40.556 1.00 89.25 129 TYR A CA 1
ATOM 1042 C C . TYR A 1 129 ? 28.299 18.262 -40.646 1.00 89.25 129 TYR A C 1
ATOM 1044 O O . TYR A 1 129 ? 28.914 18.510 -41.681 1.00 89.25 129 TYR A O 1
ATOM 1052 N N . ASP A 1 130 ? 28.426 19.025 -39.557 1.00 88.62 130 ASP A N 1
ATOM 1053 C CA . ASP A 1 130 ? 29.257 20.240 -39.541 1.00 88.62 130 ASP A CA 1
ATOM 1054 C C . ASP A 1 130 ? 30.754 19.956 -39.811 1.00 88.62 130 ASP A C 1
ATOM 1056 O O . ASP A 1 130 ? 31.451 20.811 -40.359 1.00 88.62 130 ASP A O 1
ATOM 1060 N N . LEU A 1 131 ? 31.254 18.761 -39.466 1.00 89.19 131 LEU A N 1
ATOM 1061 C CA . LEU A 1 131 ? 32.666 18.378 -39.626 1.00 89.19 131 LEU A CA 1
ATOM 1062 C C . LEU A 1 131 ? 32.985 17.609 -40.922 1.00 89.19 131 LEU A C 1
ATOM 1064 O O . LEU A 1 131 ? 34.112 17.698 -41.412 1.00 89.19 131 LEU A O 1
ATOM 1068 N N . ILE A 1 132 ? 32.026 16.853 -41.467 1.00 87.44 132 ILE A N 1
ATOM 1069 C CA . ILE A 1 132 ? 32.205 15.984 -42.645 1.00 87.44 132 ILE A CA 1
ATOM 1070 C C . ILE A 1 132 ? 31.813 16.698 -43.940 1.00 87.44 132 ILE A C 1
ATOM 1072 O O . ILE A 1 132 ? 32.530 16.593 -44.934 1.00 87.44 132 ILE A O 1
ATOM 1076 N N . LEU A 1 133 ? 30.701 17.442 -43.957 1.00 86.94 133 LEU A N 1
ATOM 1077 C CA . LEU A 1 133 ? 30.205 18.061 -45.191 1.00 86.94 133 LEU A CA 1
ATOM 1078 C C . LEU A 1 133 ? 31.174 19.075 -45.837 1.00 86.94 133 LEU A C 1
ATOM 1080 O O . LEU A 1 133 ? 31.182 19.151 -47.069 1.00 86.94 133 LEU A O 1
ATOM 1084 N N . PRO A 1 134 ? 32.044 19.796 -45.093 1.00 89.25 134 PRO A N 1
ATOM 1085 C CA . PRO A 1 134 ? 33.110 20.589 -45.702 1.00 89.25 134 PRO A CA 1
ATOM 1086 C C . PRO A 1 134 ? 34.047 19.786 -46.617 1.00 89.25 134 PRO A C 1
ATOM 1088 O O . PRO A 1 134 ? 34.461 20.322 -47.635 1.00 89.25 134 PRO A O 1
ATOM 1091 N N . LEU A 1 135 ? 34.311 18.499 -46.341 1.00 85.62 135 LEU A N 1
ATOM 1092 C CA . LEU A 1 135 ? 35.186 17.662 -47.182 1.00 85.62 135 LEU A CA 1
ATOM 1093 C C . LEU A 1 135 ? 34.615 17.447 -48.596 1.00 85.62 135 LEU A C 1
ATOM 1095 O O . LEU A 1 135 ? 35.363 17.359 -49.569 1.00 85.62 135 LEU A O 1
ATOM 1099 N N . ILE A 1 136 ? 33.285 17.382 -48.711 1.00 85.88 136 ILE A N 1
ATOM 1100 C CA . ILE A 1 136 ? 32.571 17.299 -49.995 1.00 85.88 136 ILE A CA 1
ATOM 1101 C C . ILE A 1 136 ? 32.653 18.652 -50.716 1.00 85.88 136 ILE A C 1
ATOM 1103 O O . ILE A 1 136 ? 32.926 18.712 -51.914 1.00 85.88 136 ILE A O 1
ATOM 1107 N N . GLY A 1 137 ? 32.476 19.749 -49.971 1.00 84.19 137 GLY A N 1
ATOM 1108 C CA . GLY A 1 137 ? 32.586 21.113 -50.490 1.00 84.19 137 GLY A CA 1
ATOM 1109 C C . GLY A 1 137 ? 33.980 21.457 -51.021 1.00 84.19 137 GLY A C 1
ATOM 1110 O O . GLY A 1 137 ? 34.090 22.004 -52.116 1.00 84.19 137 GLY A O 1
ATOM 1111 N N . ASP A 1 138 ? 35.036 21.100 -50.289 1.00 83.94 138 ASP A N 1
ATOM 1112 C CA . ASP A 1 138 ? 36.426 21.330 -50.697 1.00 83.94 138 ASP A CA 1
ATOM 1113 C C . ASP A 1 138 ? 36.749 20.557 -51.989 1.00 83.94 138 ASP A C 1
ATOM 1115 O O . ASP A 1 138 ? 37.276 21.134 -52.941 1.00 83.94 138 ASP A O 1
ATOM 1119 N N . ARG A 1 139 ? 36.319 19.290 -52.092 1.00 80.88 139 ARG A N 1
ATOM 1120 C CA . ARG A 1 139 ? 36.479 18.484 -53.314 1.00 80.88 139 ARG A CA 1
ATOM 1121 C C . ARG A 1 139 ? 35.724 19.065 -54.516 1.00 80.88 139 ARG A C 1
ATOM 1123 O O . ARG A 1 139 ? 36.259 19.057 -55.626 1.00 80.88 139 ARG A O 1
ATOM 1130 N N . LEU A 1 140 ? 34.506 19.576 -54.316 1.00 85.94 140 LEU A N 1
ATOM 1131 C CA . LEU A 1 140 ? 33.752 20.279 -55.361 1.00 85.94 140 LEU A CA 1
ATOM 1132 C C . LEU A 1 140 ? 34.515 21.525 -55.838 1.00 85.94 140 LEU A C 1
ATOM 1134 O O . LEU A 1 140 ? 34.627 21.755 -57.041 1.00 85.94 140 LEU A O 1
ATOM 1138 N N . VAL A 1 141 ? 35.076 22.313 -54.915 1.00 83.12 141 VAL A N 1
ATOM 1139 C CA . VAL A 1 141 ? 35.883 23.498 -55.249 1.00 83.12 141 VAL A CA 1
ATOM 1140 C C . VAL A 1 141 ? 37.139 23.118 -56.036 1.00 83.12 141 VAL A C 1
ATOM 1142 O O . VAL A 1 141 ? 37.426 23.773 -57.040 1.00 83.12 141 VAL A O 1
ATOM 1145 N N . ASP A 1 142 ? 37.853 22.062 -55.645 1.00 82.12 142 ASP A N 1
ATOM 1146 C CA . ASP A 1 142 ? 39.037 21.579 -56.366 1.00 82.12 142 ASP A CA 1
ATOM 1147 C C . ASP A 1 142 ? 38.679 21.092 -57.780 1.00 82.12 142 ASP A C 1
ATOM 1149 O O . ASP A 1 142 ? 39.298 21.520 -58.756 1.00 82.12 142 ASP A O 1
ATOM 1153 N N . SER A 1 143 ? 37.627 20.279 -57.924 1.00 80.19 143 SER A N 1
ATOM 1154 C CA . SER A 1 143 ? 37.189 19.746 -59.224 1.00 80.19 143 SER A CA 1
ATOM 1155 C C . SER A 1 143 ? 36.702 20.839 -60.186 1.00 80.19 143 SER A C 1
ATOM 1157 O O . SER A 1 143 ? 37.044 20.839 -61.375 1.00 80.19 143 SER A O 1
ATOM 1159 N N . LEU A 1 144 ? 35.958 21.826 -59.672 1.00 81.94 144 LEU A N 1
ATOM 1160 C CA . LEU A 1 144 ? 35.580 23.021 -60.428 1.00 81.94 144 LEU A CA 1
ATOM 1161 C C . LEU A 1 144 ? 36.810 23.860 -60.797 1.00 81.94 144 LEU A C 1
ATOM 1163 O O . LEU A 1 144 ? 36.888 24.362 -61.917 1.00 81.94 144 LEU A O 1
ATOM 1167 N N . THR A 1 145 ? 37.788 23.995 -59.898 1.00 78.25 145 THR A N 1
ATOM 1168 C CA . THR A 1 145 ? 39.022 24.750 -60.162 1.00 78.25 145 THR A CA 1
ATOM 1169 C C . THR A 1 145 ? 39.841 24.100 -61.276 1.00 78.25 145 THR A C 1
ATOM 1171 O O . THR A 1 145 ? 40.223 24.795 -62.217 1.00 78.25 145 THR A O 1
ATOM 1174 N N . ASP A 1 146 ? 40.047 22.782 -61.242 1.00 76.19 146 ASP A N 1
ATOM 1175 C CA . ASP A 1 146 ? 40.774 22.046 -62.285 1.00 76.19 146 ASP A CA 1
ATOM 1176 C C . ASP A 1 146 ? 40.078 22.125 -63.656 1.00 76.19 146 ASP A C 1
ATOM 1178 O O . ASP A 1 146 ? 40.744 22.255 -64.688 1.00 76.19 146 ASP A O 1
ATOM 1182 N N . ARG A 1 147 ? 38.737 22.103 -63.686 1.00 71.38 147 ARG A N 1
ATOM 1183 C CA . ARG A 1 147 ? 37.948 22.258 -64.922 1.00 71.38 147 ARG A CA 1
ATOM 1184 C C . ARG A 1 147 ? 37.932 23.688 -65.470 1.00 71.38 147 ARG A C 1
ATOM 1186 O O . ARG A 1 147 ? 37.918 23.853 -66.688 1.00 71.38 147 ARG A O 1
ATOM 1193 N N . LEU A 1 148 ? 37.936 24.705 -64.606 1.00 70.50 148 LEU A N 1
ATOM 1194 C CA . LEU A 1 148 ? 37.834 26.126 -64.981 1.00 70.50 148 LEU A CA 1
ATOM 1195 C C . LEU A 1 148 ? 39.196 26.824 -65.161 1.00 70.50 148 LEU A C 1
ATOM 1197 O O . LEU A 1 148 ? 39.256 27.913 -65.724 1.00 70.50 148 LEU A O 1
ATOM 1201 N N . ALA A 1 149 ? 40.304 26.200 -64.751 1.00 62.47 149 ALA A N 1
ATOM 1202 C CA . ALA A 1 149 ? 41.655 26.745 -64.891 1.00 62.47 149 ALA A CA 1
ATOM 1203 C C . ALA A 1 149 ? 42.239 26.923 -66.322 1.00 62.47 149 ALA A C 1
ATOM 1205 O O . ALA A 1 149 ? 43.191 27.707 -66.432 1.00 62.47 149 ALA A O 1
ATOM 1206 N N . PRO A 1 150 ? 41.802 26.240 -67.410 1.00 59.66 150 PRO A N 1
ATOM 1207 C CA . PRO A 1 150 ? 42.513 26.332 -68.690 1.00 59.66 150 PRO A CA 1
ATOM 1208 C C . PRO A 1 150 ? 42.268 27.634 -69.470 1.00 59.66 150 PRO A C 1
ATOM 1210 O O . PRO A 1 150 ? 43.122 27.996 -70.284 1.00 59.66 150 PRO A O 1
ATOM 1213 N N . ASP A 1 151 ? 41.174 28.357 -69.211 1.00 54.84 151 ASP A N 1
ATOM 1214 C CA . ASP A 1 151 ? 40.851 29.623 -69.876 1.00 54.84 151 ASP A CA 1
ATOM 1215 C C . ASP A 1 151 ? 40.954 30.815 -68.910 1.00 54.84 151 ASP A C 1
ATOM 1217 O O . ASP A 1 151 ? 40.399 30.835 -67.815 1.00 54.84 151 ASP A O 1
ATOM 1221 N N . GLY A 1 152 ? 41.734 31.825 -69.309 1.00 53.44 152 GLY A N 1
ATOM 1222 C CA . GLY A 1 152 ? 42.058 32.972 -68.457 1.00 53.44 152 GLY A CA 1
ATOM 1223 C C . GLY A 1 152 ? 40.844 33.837 -68.093 1.00 53.44 152 GLY A C 1
ATOM 1224 O O . GLY A 1 152 ? 39.851 33.868 -68.813 1.00 53.44 152 GLY A O 1
ATOM 1225 N N . ALA A 1 153 ? 40.980 34.607 -67.007 1.00 53.34 153 ALA A N 1
ATOM 1226 C CA . ALA A 1 153 ? 39.921 35.320 -66.270 1.00 53.34 153 ALA A CA 1
ATOM 1227 C C . ALA A 1 153 ? 39.089 36.407 -67.012 1.00 53.34 153 ALA A C 1
ATOM 1229 O O . ALA A 1 153 ? 38.440 37.217 -66.355 1.00 53.34 153 ALA A O 1
ATOM 1230 N N . ASP A 1 154 ? 39.100 36.436 -68.347 1.00 53.28 154 ASP A N 1
ATOM 1231 C CA . ASP A 1 154 ? 38.311 37.322 -69.220 1.00 53.28 154 ASP A CA 1
ATOM 1232 C C . ASP A 1 154 ? 37.469 36.538 -70.266 1.00 53.28 154 ASP A C 1
ATOM 1234 O O . ASP A 1 154 ? 36.930 37.137 -71.200 1.00 53.28 154 ASP A O 1
ATOM 1238 N N . ALA A 1 155 ? 37.355 35.206 -70.159 1.00 56.00 155 ALA A N 1
ATOM 1239 C CA . ALA A 1 155 ? 36.480 34.405 -71.024 1.00 56.00 155 ALA A CA 1
ATOM 1240 C C . ALA A 1 155 ? 34.992 34.560 -70.639 1.00 56.00 155 ALA A C 1
ATOM 1242 O O . ALA A 1 155 ? 34.634 34.503 -69.462 1.00 56.00 155 ALA A O 1
ATOM 1243 N N . GLU A 1 156 ? 34.107 34.735 -71.629 1.00 58.44 156 GLU A N 1
ATOM 1244 C CA . GLU A 1 156 ? 32.658 34.610 -71.408 1.00 58.44 156 GLU A CA 1
ATOM 1245 C C . GLU A 1 156 ? 32.327 33.145 -71.085 1.00 58.44 156 GLU A C 1
ATOM 1247 O O . GLU A 1 156 ? 32.765 32.248 -71.803 1.00 58.44 156 GLU A O 1
ATOM 1252 N N . VAL A 1 157 ? 31.545 32.905 -70.025 1.00 63.50 157 VAL A N 1
ATOM 1253 C CA . VAL A 1 157 ? 31.045 31.562 -69.687 1.00 63.50 157 VAL A CA 1
ATOM 1254 C C . VAL A 1 157 ? 30.144 31.088 -70.825 1.00 63.50 157 VAL A C 1
ATOM 1256 O O . VAL A 1 157 ? 29.068 31.653 -71.034 1.00 63.50 157 VAL A O 1
ATOM 1259 N N . ASP A 1 158 ? 30.590 30.079 -71.567 1.00 69.31 158 ASP A N 1
ATOM 1260 C CA . ASP A 1 158 ? 29.796 29.456 -72.620 1.00 69.31 158 ASP A CA 1
ATOM 1261 C C . ASP A 1 158 ? 28.862 28.369 -72.060 1.00 69.31 158 ASP A C 1
ATOM 1263 O O . ASP A 1 158 ? 28.997 27.919 -70.918 1.00 69.31 158 ASP A O 1
ATOM 1267 N N . ASP A 1 159 ? 27.890 27.938 -72.871 1.00 71.94 159 ASP A N 1
ATOM 1268 C CA . ASP A 1 159 ? 26.907 26.920 -72.469 1.00 71.94 159 ASP A CA 1
ATOM 1269 C C . ASP A 1 159 ? 27.577 25.585 -72.069 1.00 71.94 159 ASP A C 1
ATOM 1271 O O . ASP A 1 159 ? 27.016 24.824 -71.283 1.00 71.94 159 ASP A O 1
ATOM 1275 N N . ALA A 1 160 ? 28.778 25.293 -72.585 1.00 73.50 160 ALA A N 1
ATOM 1276 C CA . ALA A 1 160 ? 29.539 24.089 -72.249 1.00 73.50 160 ALA A CA 1
ATOM 1277 C C . ALA A 1 160 ? 30.185 24.185 -70.858 1.00 73.50 160 ALA A C 1
ATOM 1279 O O . ALA A 1 160 ? 30.122 23.233 -70.083 1.00 73.50 160 ALA A O 1
ATOM 1280 N N . THR A 1 161 ? 30.751 25.344 -70.521 1.00 73.88 161 THR A N 1
ATOM 1281 C CA . THR A 1 161 ? 31.285 25.647 -69.189 1.00 73.88 161 THR A CA 1
ATOM 1282 C C . THR A 1 161 ? 30.163 25.646 -68.152 1.00 73.88 161 THR A C 1
ATOM 1284 O O . THR A 1 161 ? 30.318 25.061 -67.085 1.00 73.88 161 THR A O 1
ATOM 1287 N N . ALA A 1 162 ? 29.005 26.235 -68.474 1.00 74.06 162 ALA A N 1
ATOM 1288 C CA . ALA A 1 162 ? 27.832 26.211 -67.601 1.00 74.06 162 ALA A CA 1
ATOM 1289 C C . ALA A 1 162 ? 27.345 24.776 -67.323 1.00 74.06 162 ALA A C 1
ATOM 1291 O O . ALA A 1 162 ? 27.152 24.422 -66.162 1.00 74.06 162 ALA A O 1
ATOM 1292 N N . ALA A 1 163 ? 27.229 23.935 -68.358 1.00 78.31 163 ALA A N 1
ATOM 1293 C CA . ALA A 1 163 ? 26.819 22.537 -68.208 1.00 78.31 163 ALA A CA 1
ATOM 1294 C C . ALA A 1 163 ? 27.822 21.695 -67.396 1.00 78.31 163 ALA A C 1
ATOM 1296 O O . ALA A 1 163 ? 27.408 20.852 -66.608 1.00 78.31 163 ALA A O 1
ATOM 1297 N N . ALA A 1 164 ? 29.131 21.938 -67.541 1.00 78.00 164 ALA A N 1
ATOM 1298 C CA . ALA A 1 164 ? 30.156 21.245 -66.755 1.00 78.00 164 ALA A CA 1
ATOM 1299 C C . ALA A 1 164 ? 30.148 21.647 -65.267 1.00 78.00 164 ALA A C 1
ATOM 1301 O O . ALA A 1 164 ? 30.496 20.837 -64.413 1.00 78.00 164 ALA A O 1
ATOM 1302 N N . VAL A 1 165 ? 29.755 22.886 -64.948 1.00 81.06 165 VAL A N 1
ATOM 1303 C CA . VAL A 1 165 ? 29.544 23.329 -63.558 1.00 81.06 165 VAL A CA 1
ATOM 1304 C C . VAL A 1 165 ? 28.258 22.726 -62.983 1.00 81.06 165 VAL A C 1
ATOM 1306 O O . VAL A 1 165 ? 28.250 22.336 -61.821 1.00 81.06 165 VAL A O 1
ATOM 1309 N N . GLU A 1 166 ? 27.189 22.628 -63.779 1.00 81.75 166 GLU A N 1
ATOM 1310 C CA . GLU A 1 166 ? 25.922 21.993 -63.381 1.00 81.75 166 GLU A CA 1
ATOM 1311 C C . GLU A 1 166 ? 26.119 20.496 -63.072 1.00 81.75 166 GLU A C 1
ATOM 1313 O O . GLU A 1 166 ? 25.735 20.053 -61.994 1.00 81.75 166 GLU A O 1
ATOM 1318 N N . GLU A 1 167 ? 26.825 19.756 -63.940 1.00 84.75 167 GLU A N 1
ATOM 1319 C CA . GLU A 1 167 ? 27.179 18.338 -63.740 1.00 84.75 167 GLU A CA 1
ATOM 1320 C C . GLU A 1 167 ? 27.941 18.102 -62.423 1.00 84.75 167 GLU A C 1
ATOM 1322 O O . GLU A 1 167 ? 27.593 17.202 -61.664 1.00 84.75 167 GLU A O 1
ATOM 1327 N N . GLU A 1 168 ? 28.938 18.934 -62.108 1.00 85.00 168 GLU A N 1
ATOM 1328 C CA . GLU A 1 168 ? 29.729 18.798 -60.875 1.00 85.00 168 GLU A CA 1
ATOM 1329 C C . GLU A 1 168 ? 28.960 19.166 -59.604 1.00 85.00 168 GLU A C 1
ATOM 1331 O O . GLU A 1 168 ? 29.173 18.561 -58.553 1.00 85.00 168 GLU A O 1
ATOM 1336 N N . VAL A 1 169 ? 28.057 20.147 -59.681 1.00 86.44 169 VAL A N 1
ATOM 1337 C CA . VAL A 1 169 ? 27.190 20.508 -58.552 1.00 86.44 169 VAL A CA 1
ATOM 1338 C C . VAL A 1 169 ? 26.177 19.396 -58.275 1.00 86.44 169 VAL A C 1
ATOM 1340 O O . VAL A 1 169 ? 25.983 19.052 -57.110 1.00 86.44 169 VAL A O 1
ATOM 1343 N N . ASP A 1 170 ? 25.580 18.803 -59.311 1.00 88.06 170 ASP A N 1
ATOM 1344 C CA . ASP A 1 170 ? 24.677 17.655 -59.166 1.00 88.06 170 ASP A CA 1
ATOM 1345 C C . ASP A 1 170 ? 25.415 16.425 -58.599 1.00 88.06 170 ASP A C 1
ATOM 1347 O O . ASP A 1 170 ? 24.907 15.770 -57.685 1.00 88.06 170 ASP A O 1
ATOM 1351 N N . ASP A 1 171 ? 26.642 16.143 -59.056 1.00 88.50 171 ASP A N 1
ATOM 1352 C CA . ASP A 1 171 ? 27.450 15.033 -58.528 1.00 88.50 171 ASP A CA 1
ATOM 1353 C C . ASP A 1 171 ? 27.806 15.228 -57.042 1.00 88.50 171 ASP A C 1
ATOM 1355 O O . ASP A 1 171 ? 27.705 14.283 -56.256 1.00 88.50 171 ASP A O 1
ATOM 1359 N N . ALA A 1 172 ? 28.144 16.453 -56.624 1.00 89.19 172 ALA A N 1
ATOM 1360 C CA . ALA A 1 172 ? 28.402 16.776 -55.218 1.00 89.19 172 ALA A CA 1
ATOM 1361 C C . ALA A 1 172 ? 27.134 16.737 -54.340 1.00 89.19 172 ALA A C 1
ATOM 1363 O O . ALA A 1 172 ? 27.224 16.465 -53.140 1.00 89.19 172 ALA A O 1
ATOM 1364 N N . ILE A 1 173 ? 25.949 16.983 -54.914 1.00 90.62 173 ILE A N 1
ATOM 1365 C CA . ILE A 1 173 ? 24.665 16.803 -54.221 1.00 90.62 173 ILE A CA 1
ATOM 1366 C C . ILE A 1 173 ? 24.388 15.316 -53.980 1.00 90.62 173 ILE A C 1
ATOM 1368 O O . ILE A 1 173 ? 23.987 14.963 -52.872 1.00 90.62 173 ILE A O 1
ATOM 1372 N N . GLU A 1 174 ? 24.625 14.436 -54.955 1.00 93.94 174 GLU A N 1
ATOM 1373 C CA . GLU A 1 174 ? 24.472 12.991 -54.732 1.00 93.94 174 GLU A CA 1
ATOM 1374 C C . GLU A 1 174 ? 25.531 12.440 -53.765 1.00 93.94 174 GLU A C 1
ATOM 1376 O O . GLU A 1 174 ? 25.180 11.646 -52.901 1.00 93.94 174 GLU A O 1
ATOM 1381 N N . ASP A 1 175 ? 26.780 12.919 -53.803 1.00 92.56 175 ASP A N 1
ATOM 1382 C CA . ASP A 1 175 ? 27.804 12.554 -52.807 1.00 92.56 175 ASP A CA 1
ATOM 1383 C C . ASP A 1 175 ? 27.385 12.961 -51.372 1.00 92.56 175 ASP A C 1
ATOM 1385 O O . ASP A 1 175 ? 27.527 12.186 -50.421 1.00 92.56 175 ASP A O 1
ATOM 1389 N N . LEU A 1 176 ? 26.799 14.156 -51.210 1.00 92.38 176 LEU A N 1
ATOM 1390 C CA . LEU A 1 176 ? 26.183 14.611 -49.957 1.00 92.38 176 LEU A CA 1
ATOM 1391 C C . LEU A 1 176 ? 25.011 13.710 -49.535 1.00 92.38 176 LEU A C 1
ATOM 1393 O O . LEU A 1 176 ? 24.896 13.355 -48.359 1.00 92.38 176 LEU A O 1
ATOM 1397 N N . LEU A 1 177 ? 24.136 13.337 -50.471 1.00 94.31 177 LEU A N 1
ATOM 1398 C CA . LEU A 1 177 ? 23.006 12.451 -50.195 1.00 94.31 177 LEU A CA 1
ATOM 1399 C C . LEU A 1 177 ? 23.474 11.051 -49.784 1.00 94.31 177 LEU A C 1
ATOM 1401 O O . LEU A 1 177 ? 22.898 10.507 -48.844 1.00 94.31 177 LEU A O 1
ATOM 1405 N N . SER A 1 178 ? 24.540 10.508 -50.376 1.00 95.38 178 SER A N 1
ATOM 1406 C CA . SER A 1 178 ? 25.135 9.229 -49.966 1.00 95.38 178 SER A CA 1
ATOM 1407 C C . SER A 1 178 ? 25.592 9.244 -48.506 1.00 95.38 178 SER A C 1
ATOM 1409 O O . SER A 1 178 ? 25.256 8.330 -47.749 1.00 95.38 178 SER A O 1
ATOM 1411 N N . VAL A 1 179 ? 26.267 10.316 -48.064 1.00 93.06 179 VAL A N 1
ATOM 1412 C CA . VAL A 1 179 ? 26.652 10.497 -46.649 1.00 93.06 179 VAL A CA 1
ATOM 1413 C C . VAL A 1 179 ? 25.421 10.598 -45.742 1.00 93.06 179 VAL A C 1
ATOM 1415 O O . VAL A 1 179 ? 25.372 9.963 -44.688 1.00 93.06 179 VAL A O 1
ATOM 1418 N N . LEU A 1 180 ? 24.393 11.351 -46.144 1.00 93.69 180 LEU A N 1
ATOM 1419 C CA . LEU A 1 180 ? 23.155 11.468 -45.367 1.00 93.69 180 LEU A CA 1
ATOM 1420 C C . LEU A 1 180 ? 22.390 10.135 -45.279 1.00 93.69 180 LEU A C 1
ATOM 1422 O O . LEU A 1 180 ? 21.834 9.833 -44.222 1.00 93.69 180 LEU A O 1
ATOM 1426 N N . ARG A 1 181 ? 22.378 9.326 -46.347 1.00 96.25 181 ARG A N 1
ATOM 1427 C CA . ARG A 1 181 ? 21.743 7.998 -46.393 1.00 96.25 181 ARG A CA 1
ATOM 1428 C C . ARG A 1 181 ? 22.448 7.015 -45.452 1.00 96.25 181 ARG A C 1
ATOM 1430 O O . ARG A 1 181 ? 21.769 6.426 -44.612 1.00 96.25 181 ARG A O 1
ATOM 1437 N N . ILE A 1 182 ? 23.780 6.885 -45.504 1.00 94.81 182 ILE A N 1
ATOM 1438 C CA . ILE A 1 182 ? 24.495 5.946 -44.615 1.00 94.81 182 ILE A CA 1
ATOM 1439 C C . ILE A 1 182 ? 24.406 6.357 -43.140 1.00 94.81 182 ILE A C 1
ATOM 1441 O O . ILE A 1 182 ? 24.115 5.526 -42.281 1.00 94.81 182 ILE A O 1
ATOM 1445 N N . VAL A 1 183 ? 24.527 7.654 -42.832 1.00 93.44 183 VAL A N 1
ATOM 1446 C CA . VAL A 1 183 ? 24.355 8.155 -41.458 1.00 93.44 183 VAL A CA 1
ATOM 1447 C C . VAL A 1 183 ? 22.913 7.956 -40.963 1.00 93.44 183 VAL A C 1
ATOM 1449 O O . VAL A 1 183 ? 22.690 7.718 -39.771 1.00 93.44 183 VAL A O 1
ATOM 1452 N N . ASN A 1 184 ? 21.916 7.990 -41.854 1.00 95.31 184 ASN A N 1
ATOM 1453 C CA . ASN A 1 184 ? 20.541 7.643 -41.504 1.00 95.31 184 ASN A CA 1
ATOM 1454 C C . ASN A 1 184 ? 20.394 6.156 -41.141 1.00 95.31 184 ASN A C 1
ATOM 1456 O O . ASN A 1 184 ? 19.738 5.853 -40.146 1.00 95.31 184 ASN A O 1
ATOM 1460 N N . LEU A 1 185 ? 21.031 5.245 -41.884 1.00 96.25 185 LEU A N 1
ATOM 1461 C CA . LEU A 1 185 ? 21.026 3.807 -41.585 1.00 96.25 185 LEU A CA 1
ATOM 1462 C C . LEU A 1 185 ? 21.704 3.504 -40.236 1.00 96.25 185 LEU A C 1
ATOM 1464 O O . LEU A 1 185 ? 21.114 2.817 -39.400 1.00 96.25 185 LEU A O 1
ATOM 1468 N N . ASP A 1 186 ? 22.870 4.103 -39.969 1.00 94.44 186 ASP A N 1
ATOM 1469 C CA . ASP A 1 186 ? 23.541 4.049 -38.658 1.00 94.44 186 ASP A CA 1
ATOM 1470 C C . ASP A 1 186 ? 22.609 4.523 -37.528 1.00 94.44 186 ASP A C 1
ATOM 1472 O O . ASP A 1 186 ? 22.494 3.887 -36.476 1.00 94.44 186 ASP A O 1
ATOM 1476 N N . THR A 1 187 ? 21.903 5.634 -37.766 1.00 94.50 187 THR A N 1
ATOM 1477 C CA . THR A 1 187 ? 20.944 6.210 -36.817 1.00 94.50 187 THR A CA 1
ATOM 1478 C C . THR A 1 187 ? 19.781 5.258 -36.531 1.00 94.50 187 THR A C 1
ATOM 1480 O O . THR A 1 187 ? 19.375 5.139 -35.372 1.00 94.50 187 THR A O 1
ATOM 1483 N N . GLN A 1 188 ? 19.243 4.575 -37.550 1.00 96.25 188 GLN A N 1
ATOM 1484 C CA . GLN A 1 188 ? 18.166 3.591 -37.387 1.00 96.25 188 GLN A CA 1
ATOM 1485 C C . GLN A 1 188 ? 18.623 2.430 -36.496 1.00 96.25 188 GLN A C 1
ATOM 1487 O O . GLN A 1 188 ? 18.009 2.188 -35.458 1.00 96.25 188 GLN A O 1
ATOM 1492 N N . VAL A 1 189 ? 19.745 1.784 -36.839 1.00 95.88 189 VAL A N 1
ATOM 1493 C CA . VAL A 1 189 ? 20.275 0.631 -36.089 1.00 95.88 189 VAL A CA 1
ATOM 1494 C C . VAL A 1 189 ? 20.532 0.980 -34.624 1.00 95.88 189 VAL A C 1
ATOM 1496 O O . VAL A 1 189 ? 20.086 0.266 -33.726 1.00 95.88 189 VAL A O 1
ATOM 1499 N N . VAL A 1 190 ? 21.191 2.108 -34.343 1.00 93.88 190 VAL A N 1
ATOM 1500 C CA . VAL A 1 190 ? 21.431 2.500 -32.948 1.00 93.88 190 VAL A CA 1
ATOM 1501 C C . VAL A 1 190 ? 20.117 2.816 -32.231 1.00 93.88 190 VAL A C 1
ATOM 1503 O O . VAL A 1 190 ? 19.954 2.422 -31.075 1.00 93.88 190 VAL A O 1
ATOM 1506 N N . THR A 1 191 ? 19.156 3.469 -32.890 1.00 95.00 191 THR A N 1
ATOM 1507 C CA . THR A 1 191 ? 17.846 3.763 -32.285 1.00 95.00 191 THR A CA 1
ATOM 1508 C C . THR A 1 191 ? 17.132 2.485 -31.839 1.00 95.00 191 THR A C 1
ATOM 1510 O O . THR A 1 191 ? 16.601 2.460 -30.725 1.00 95.00 191 THR A O 1
ATOM 1513 N N . ASP A 1 192 ? 17.198 1.409 -32.624 1.00 95.88 192 ASP A N 1
ATOM 1514 C CA . ASP A 1 192 ? 16.598 0.122 -32.262 1.00 95.88 192 ASP A CA 1
ATOM 1515 C C . ASP A 1 192 ? 17.252 -0.499 -31.021 1.00 95.88 192 ASP A C 1
ATOM 1517 O O . ASP A 1 192 ? 16.537 -0.946 -30.124 1.00 95.88 192 ASP A O 1
ATOM 1521 N N . THR A 1 193 ? 18.584 -0.431 -30.874 1.00 94.69 193 THR A N 1
ATOM 1522 C CA . THR A 1 193 ? 19.265 -0.952 -29.664 1.00 94.69 193 THR A CA 1
ATOM 1523 C C . THR A 1 193 ? 18.807 -0.254 -28.378 1.00 94.69 193 THR A C 1
ATOM 1525 O O . THR A 1 193 ? 18.681 -0.887 -27.324 1.00 94.69 193 THR A O 1
ATOM 1528 N N . TYR A 1 194 ? 18.490 1.044 -28.457 1.00 94.69 194 TYR A N 1
ATOM 1529 C CA . TYR A 1 194 ? 17.890 1.789 -27.350 1.00 94.69 194 TYR A CA 1
ATOM 1530 C C . TYR A 1 194 ? 16.420 1.413 -27.127 1.00 94.69 194 TYR A C 1
ATOM 1532 O O . TYR A 1 194 ? 15.999 1.282 -25.978 1.00 94.69 194 TYR A O 1
ATOM 1540 N N . ILE A 1 195 ? 15.629 1.242 -28.193 1.00 94.12 195 ILE A N 1
ATOM 1541 C CA . ILE A 1 195 ? 14.218 0.835 -28.096 1.00 94.12 195 ILE A CA 1
ATOM 1542 C C . ILE A 1 195 ? 14.103 -0.556 -27.464 1.00 94.12 195 ILE A C 1
ATOM 1544 O O . ILE A 1 195 ? 13.315 -0.722 -26.533 1.00 94.12 195 ILE A O 1
ATOM 1548 N N . GLN A 1 196 ? 14.914 -1.524 -27.898 1.00 93.38 196 GLN A N 1
ATOM 1549 C CA . GLN A 1 196 ? 15.008 -2.853 -27.291 1.00 93.38 196 GLN A CA 1
ATOM 1550 C C . GLN A 1 196 ? 15.334 -2.733 -25.798 1.00 93.38 196 GLN A C 1
ATOM 1552 O O . GLN A 1 196 ? 14.586 -3.230 -24.961 1.00 93.38 196 GLN A O 1
ATOM 1557 N N . SER A 1 197 ? 16.385 -1.986 -25.452 1.00 91.62 197 SER A N 1
ATOM 1558 C CA . SER A 1 197 ? 16.807 -1.787 -24.064 1.00 91.62 197 SER A CA 1
ATOM 1559 C C . SER A 1 197 ? 15.724 -1.145 -23.182 1.00 91.62 197 SER A C 1
ATOM 1561 O O . SER A 1 197 ? 15.538 -1.528 -22.024 1.00 91.62 197 SER A O 1
ATOM 1563 N N . TYR A 1 198 ? 14.952 -0.189 -23.709 1.00 91.38 198 TYR A N 1
ATOM 1564 C CA . TYR A 1 198 ? 13.798 0.367 -22.996 1.00 91.38 198 TYR A CA 1
ATOM 1565 C C . TYR A 1 198 ? 12.636 -0.632 -22.875 1.00 91.38 198 TYR A C 1
ATOM 1567 O O . TYR A 1 198 ? 11.987 -0.658 -21.828 1.00 91.38 198 TYR A O 1
ATOM 1575 N N . SER A 1 199 ? 12.391 -1.464 -23.888 1.00 92.44 199 SER A N 1
ATOM 1576 C CA . SER A 1 199 ? 11.371 -2.525 -23.868 1.00 92.44 199 SER A CA 1
ATOM 1577 C C . SER A 1 199 ? 11.702 -3.636 -22.864 1.00 92.44 199 SER A C 1
ATOM 1579 O O . SER A 1 199 ? 10.820 -4.065 -22.118 1.00 92.44 199 SER A O 1
ATOM 1581 N N . GLU A 1 200 ? 12.971 -4.041 -22.773 1.00 91.56 200 GLU A N 1
ATOM 1582 C CA . GLU A 1 200 ? 13.508 -4.959 -21.757 1.00 91.56 200 GLU A CA 1
ATOM 1583 C C . GLU A 1 200 ? 13.248 -4.399 -20.348 1.00 91.56 200 GLU A C 1
ATOM 1585 O O . GLU A 1 200 ? 12.506 -4.990 -19.558 1.00 91.56 200 GLU A O 1
ATOM 1590 N N . LYS A 1 201 ? 13.752 -3.186 -20.070 1.00 91.62 201 LYS A N 1
ATOM 1591 C CA . LYS A 1 201 ? 13.587 -2.482 -18.782 1.00 91.62 201 LYS A CA 1
ATOM 1592 C C . LYS A 1 201 ? 12.111 -2.272 -18.406 1.00 91.62 201 LYS A C 1
ATOM 1594 O O . LYS A 1 201 ? 11.767 -2.304 -17.222 1.00 91.62 201 LYS A O 1
ATOM 1599 N N . LEU A 1 202 ? 11.232 -2.039 -19.385 1.00 93.50 202 LEU A N 1
ATOM 1600 C CA . LEU A 1 202 ? 9.788 -1.910 -19.171 1.00 93.50 202 LEU A CA 1
ATOM 1601 C C . LEU A 1 202 ? 9.148 -3.255 -18.806 1.00 93.50 202 LEU A C 1
ATOM 1603 O O . LEU A 1 202 ? 8.353 -3.305 -17.869 1.00 93.50 202 LEU A O 1
ATOM 1607 N N . THR A 1 203 ? 9.519 -4.332 -19.498 1.00 94.38 203 THR A N 1
ATOM 1608 C CA . THR A 1 203 ? 9.005 -5.687 -19.247 1.00 94.38 203 THR A CA 1
ATOM 1609 C C . THR A 1 203 ? 9.387 -6.158 -17.844 1.00 94.38 203 THR A C 1
ATOM 1611 O O . THR A 1 203 ? 8.506 -6.497 -17.054 1.00 94.38 203 THR A O 1
ATOM 1614 N N . GLU A 1 204 ? 10.662 -6.035 -17.460 1.00 94.94 204 GLU A N 1
ATOM 1615 C CA . GLU A 1 204 ? 11.127 -6.326 -16.094 1.00 94.94 204 GLU A CA 1
ATOM 1616 C C . GLU A 1 204 ? 10.377 -5.509 -15.027 1.00 94.94 204 GLU A C 1
ATOM 1618 O O . GLU A 1 204 ? 10.077 -6.000 -13.932 1.00 94.94 204 GLU A O 1
ATOM 1623 N N . ALA A 1 205 ? 10.081 -4.237 -15.320 1.00 94.94 205 ALA A N 1
ATOM 1624 C CA . ALA A 1 205 ? 9.359 -3.360 -14.407 1.00 94.94 205 ALA A CA 1
ATOM 1625 C C . ALA A 1 205 ? 7.885 -3.765 -14.245 1.00 94.94 205 ALA A C 1
ATOM 1627 O O . ALA A 1 205 ? 7.370 -3.659 -13.127 1.00 94.94 205 ALA A O 1
ATOM 1628 N N . VAL A 1 206 ? 7.233 -4.243 -15.312 1.00 95.88 206 VAL A N 1
ATOM 1629 C CA . VAL A 1 206 ? 5.870 -4.799 -15.282 1.00 95.88 206 VAL A CA 1
ATOM 1630 C C . VAL A 1 206 ? 5.849 -6.100 -14.486 1.00 95.88 206 VAL A C 1
ATOM 1632 O O . VAL A 1 206 ? 5.131 -6.168 -13.492 1.00 95.88 206 VAL A O 1
ATOM 1635 N N . GLU A 1 207 ? 6.702 -7.075 -14.808 1.00 96.06 207 GLU A N 1
ATOM 1636 C CA . GLU A 1 207 ? 6.774 -8.349 -14.076 1.00 96.06 207 GLU A CA 1
ATOM 1637 C C . GLU A 1 207 ? 7.070 -8.154 -12.582 1.00 96.06 207 GLU A C 1
ATOM 1639 O O . GLU A 1 207 ? 6.548 -8.868 -11.722 1.00 96.06 207 GLU A O 1
ATOM 1644 N N . ARG A 1 208 ? 7.930 -7.184 -12.241 1.00 95.81 208 ARG A N 1
ATOM 1645 C CA . ARG A 1 208 ? 8.200 -6.816 -10.846 1.00 95.81 208 ARG A CA 1
ATOM 1646 C C . ARG A 1 208 ? 6.969 -6.205 -10.180 1.00 95.81 208 ARG A C 1
ATOM 1648 O O . ARG A 1 208 ? 6.748 -6.467 -9.002 1.00 95.81 208 ARG A O 1
ATOM 1655 N N . ASN A 1 209 ? 6.194 -5.391 -10.896 1.00 95.31 209 ASN A N 1
ATOM 1656 C CA . ASN A 1 209 ? 4.964 -4.801 -10.372 1.00 95.31 209 ASN A CA 1
ATOM 1657 C C . ASN A 1 209 ? 3.900 -5.879 -10.120 1.00 95.31 209 ASN A C 1
ATOM 1659 O O . ASN A 1 209 ? 3.355 -5.932 -9.025 1.00 95.31 209 ASN A O 1
ATOM 1663 N N . GLU A 1 210 ? 3.683 -6.784 -11.077 1.00 96.19 210 GLU A N 1
ATOM 1664 C CA . GLU A 1 210 ? 2.745 -7.906 -10.948 1.00 96.19 210 GLU A CA 1
ATOM 1665 C C . GLU A 1 210 ? 3.093 -8.810 -9.758 1.00 96.19 210 GLU A C 1
ATOM 1667 O O . GLU A 1 210 ? 2.218 -9.134 -8.953 1.00 96.19 210 GLU A O 1
ATOM 1672 N N . ARG A 1 211 ? 4.380 -9.145 -9.578 1.00 96.25 211 ARG A N 1
ATOM 1673 C CA . ARG A 1 211 ? 4.854 -9.907 -8.410 1.00 96.25 211 ARG A CA 1
ATOM 1674 C C . ARG A 1 211 ? 4.576 -9.193 -7.086 1.00 96.25 211 ARG A C 1
ATOM 1676 O O . ARG A 1 211 ? 4.071 -9.828 -6.166 1.00 96.25 211 ARG A O 1
ATOM 1683 N N . LEU A 1 212 ? 4.856 -7.890 -7.001 1.00 96.00 212 LEU A N 1
ATOM 1684 C CA . LEU A 1 212 ? 4.575 -7.091 -5.801 1.00 96.00 212 LEU A CA 1
ATOM 1685 C C . LEU A 1 212 ? 3.070 -6.968 -5.520 1.00 96.00 212 LEU A C 1
ATOM 1687 O O . LEU A 1 212 ? 2.666 -6.993 -4.364 1.00 96.00 212 LEU A O 1
ATOM 1691 N N . MET A 1 213 ? 2.231 -6.854 -6.553 1.00 94.88 213 MET A N 1
ATOM 1692 C CA . MET A 1 213 ? 0.774 -6.811 -6.386 1.00 94.88 213 MET A CA 1
ATOM 1693 C C . MET A 1 213 ? 0.229 -8.139 -5.850 1.00 94.88 213 MET A C 1
ATOM 1695 O O . MET A 1 213 ? -0.576 -8.123 -4.923 1.00 94.88 213 MET A O 1
ATOM 1699 N N . ALA A 1 214 ? 0.705 -9.275 -6.370 1.00 95.44 214 ALA A N 1
ATOM 1700 C CA . ALA A 1 214 ? 0.321 -10.600 -5.881 1.00 95.44 214 ALA A CA 1
ATOM 1701 C C . ALA A 1 214 ? 0.792 -10.860 -4.435 1.00 95.44 214 ALA A C 1
ATOM 1703 O O . ALA A 1 214 ? 0.068 -11.466 -3.648 1.00 95.44 214 ALA A O 1
ATOM 1704 N N . GLU A 1 215 ? 1.984 -10.377 -4.068 1.00 95.56 215 GLU A N 1
ATOM 1705 C CA . GLU A 1 215 ? 2.504 -10.425 -2.695 1.00 95.56 215 GLU A CA 1
ATOM 1706 C C . GLU A 1 215 ? 1.635 -9.587 -1.741 1.00 95.56 215 GLU A C 1
ATOM 1708 O O . GLU A 1 215 ? 1.182 -10.094 -0.717 1.00 95.56 215 GLU A O 1
ATOM 1713 N N . VAL A 1 216 ? 1.303 -8.345 -2.116 1.00 95.81 216 VAL A N 1
ATOM 1714 C CA . VAL A 1 216 ? 0.415 -7.467 -1.333 1.00 95.81 216 VAL A CA 1
ATOM 1715 C C . VAL A 1 216 ? -0.997 -8.045 -1.198 1.00 95.81 216 VAL A C 1
ATOM 1717 O O . VAL A 1 216 ? -1.580 -7.959 -0.121 1.00 95.81 216 VAL A O 1
ATOM 1720 N N . GLU A 1 217 ? -1.560 -8.645 -2.250 1.00 94.12 217 GLU A N 1
ATOM 1721 C CA . GLU A 1 217 ? -2.871 -9.305 -2.185 1.00 94.12 217 GLU A CA 1
ATOM 1722 C C . GLU A 1 217 ? -2.856 -10.461 -1.170 1.00 94.12 217 GLU A C 1
ATOM 1724 O O . GLU A 1 217 ? -3.702 -10.504 -0.271 1.00 94.12 217 GLU A O 1
ATOM 1729 N N . ALA A 1 218 ? -1.845 -11.333 -1.247 1.00 93.12 218 ALA A N 1
ATOM 1730 C CA . ALA A 1 218 ? -1.686 -12.473 -0.348 1.00 93.12 218 ALA A CA 1
ATOM 1731 C C . ALA A 1 218 ? -1.413 -12.070 1.115 1.00 93.12 218 ALA A C 1
ATOM 1733 O O . ALA A 1 218 ? -1.947 -12.697 2.032 1.00 93.12 218 ALA A O 1
ATOM 1734 N N . GLU A 1 219 ? -0.612 -11.026 1.361 1.00 94.81 219 GLU A N 1
ATOM 1735 C CA . GLU A 1 219 ? -0.332 -10.545 2.721 1.00 94.81 219 GLU A CA 1
ATOM 1736 C C . GLU A 1 219 ? -1.519 -9.812 3.364 1.00 94.81 219 GLU A C 1
ATOM 1738 O O . GLU A 1 219 ? -1.642 -9.812 4.588 1.00 94.81 219 GLU A O 1
ATOM 1743 N N . VAL A 1 220 ? -2.400 -9.189 2.574 1.00 96.06 220 VAL A N 1
ATOM 1744 C CA . VAL A 1 220 ? -3.512 -8.367 3.085 1.00 96.06 220 VAL A CA 1
ATOM 1745 C C . VAL A 1 220 ? -4.813 -9.163 3.265 1.00 96.06 220 VAL A C 1
ATOM 1747 O O . VAL A 1 220 ? -5.630 -8.789 4.112 1.00 96.06 220 VAL A O 1
ATOM 1750 N N . GLU A 1 221 ? -5.020 -10.271 2.544 1.00 94.31 221 GLU A N 1
ATOM 1751 C CA . GLU A 1 221 ? -6.258 -11.063 2.628 1.00 94.31 221 GLU A CA 1
ATOM 1752 C C . GLU A 1 221 ? -6.537 -11.590 4.049 1.00 94.31 221 GLU A C 1
ATOM 1754 O O . GLU A 1 221 ? -7.608 -11.323 4.605 1.00 94.31 221 GLU A O 1
ATOM 1759 N N . ALA A 1 222 ? -5.576 -12.294 4.659 1.00 93.19 222 ALA A N 1
ATOM 1760 C CA . ALA A 1 222 ? -5.764 -12.909 5.976 1.00 93.19 222 ALA A CA 1
ATOM 1761 C C . ALA A 1 222 ? -5.945 -11.873 7.112 1.00 93.19 222 ALA A C 1
ATOM 1763 O O . ALA A 1 222 ? -6.945 -11.970 7.825 1.00 93.19 222 ALA A O 1
ATOM 1764 N N . PRO A 1 223 ? -5.119 -10.812 7.245 1.00 95.25 223 PRO A N 1
ATOM 1765 C CA . PRO A 1 223 ? -5.358 -9.760 8.238 1.00 95.25 223 PRO A CA 1
ATOM 1766 C C . PRO A 1 223 ? -6.707 -9.044 8.074 1.00 95.25 223 PRO A C 1
ATOM 1768 O O . PRO A 1 223 ? -7.302 -8.626 9.067 1.00 95.25 223 PRO A O 1
ATOM 1771 N N . LEU A 1 224 ? -7.227 -8.904 6.846 1.00 96.12 224 LEU A N 1
ATOM 1772 C CA . LEU A 1 224 ? -8.574 -8.367 6.620 1.00 96.12 224 LEU A CA 1
ATOM 1773 C C . LEU A 1 224 ? -9.688 -9.351 7.003 1.00 96.12 224 LEU A C 1
ATOM 1775 O O . LEU A 1 224 ? -10.794 -8.905 7.312 1.00 96.12 224 LEU A O 1
ATOM 1779 N N . ALA A 1 225 ? -9.451 -10.662 6.959 1.00 95.56 225 ALA A N 1
ATOM 1780 C CA . ALA A 1 225 ? -10.381 -11.655 7.493 1.00 95.56 225 ALA A CA 1
ATOM 1781 C C . ALA A 1 225 ? -10.396 -11.605 9.032 1.00 95.56 225 ALA A C 1
ATOM 1783 O O . ALA A 1 225 ? -11.459 -11.376 9.614 1.00 95.56 225 ALA A O 1
ATOM 1784 N N . ASP A 1 226 ? -9.223 -11.669 9.666 1.00 95.81 226 ASP A N 1
ATOM 1785 C CA . ASP A 1 226 ? -9.051 -11.605 11.124 1.00 95.81 226 ASP A CA 1
ATOM 1786 C C . ASP A 1 226 ? -9.632 -10.309 11.719 1.00 95.81 226 ASP A C 1
ATOM 1788 O O . ASP A 1 226 ? -10.287 -10.319 12.766 1.00 95.81 226 ASP A O 1
ATOM 1792 N N . LEU A 1 227 ? -9.444 -9.173 11.034 1.00 96.94 227 LEU A N 1
ATOM 1793 C CA . LEU A 1 227 ? -10.008 -7.883 11.437 1.00 96.94 227 LEU A CA 1
ATOM 1794 C C . LEU A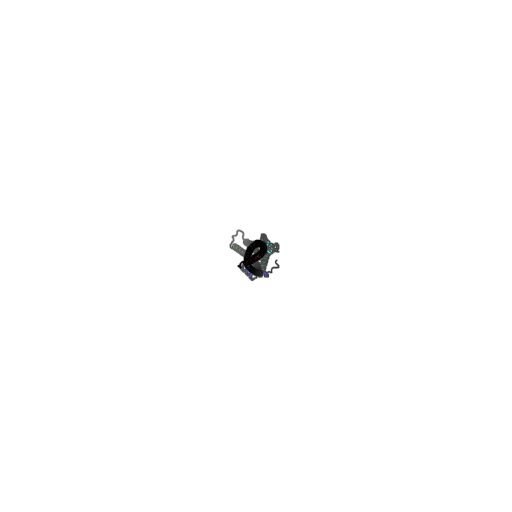 1 227 ? -11.542 -7.871 11.361 1.00 96.94 227 LEU A C 1
ATOM 1796 O O . LEU A 1 227 ? -12.185 -7.279 12.228 1.00 96.94 227 LEU A O 1
ATOM 1800 N N . ARG A 1 228 ? -12.142 -8.516 10.350 1.00 97.19 228 ARG A N 1
ATOM 1801 C CA . ARG A 1 228 ? -13.607 -8.630 10.228 1.00 97.19 228 ARG A CA 1
ATOM 1802 C C . ARG A 1 228 ? -14.190 -9.526 11.317 1.00 97.19 228 ARG A C 1
ATOM 1804 O O . ARG A 1 228 ? -15.202 -9.150 11.901 1.00 97.19 228 ARG A O 1
ATOM 1811 N N . GLU A 1 229 ? -13.552 -10.658 11.613 1.00 97.81 229 GLU A N 1
ATOM 1812 C CA . GLU A 1 229 ? -13.958 -11.544 12.713 1.00 97.81 229 GLU A CA 1
ATOM 1813 C C . GLU A 1 229 ? -13.858 -10.822 14.064 1.00 97.81 229 GLU A C 1
ATOM 1815 O O . GLU A 1 229 ? -14.832 -10.769 14.817 1.00 97.81 229 GLU A O 1
ATOM 1820 N N . SER A 1 230 ? -12.726 -10.162 14.324 1.00 97.69 230 SER A N 1
ATOM 1821 C CA . SER A 1 230 ? -12.502 -9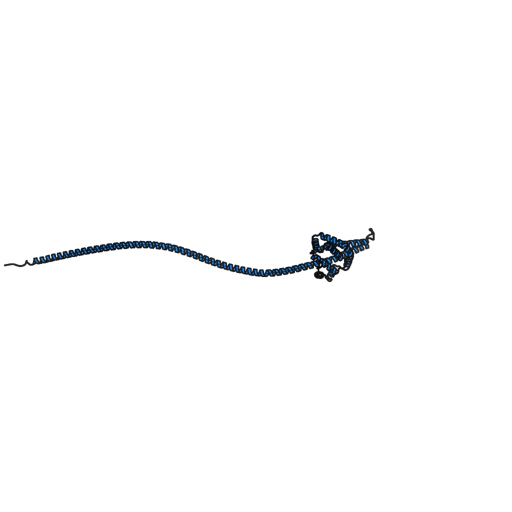.380 15.547 1.00 97.69 230 SER A CA 1
ATOM 1822 C C . SER A 1 230 ? -13.521 -8.246 15.708 1.00 97.69 230 SER A C 1
ATOM 1824 O O . SER A 1 230 ? -14.040 -8.028 16.802 1.00 97.69 230 SER A O 1
ATOM 1826 N N . ALA A 1 231 ? -13.844 -7.530 14.625 1.00 97.69 231 ALA A N 1
ATOM 1827 C CA . ALA A 1 231 ? -14.861 -6.480 14.637 1.00 97.69 231 ALA A CA 1
ATOM 1828 C C . ALA A 1 231 ? -16.273 -7.034 14.899 1.00 97.69 231 ALA A C 1
ATOM 1830 O O . ALA A 1 231 ? -17.050 -6.385 15.599 1.00 97.69 231 ALA A O 1
ATOM 1831 N N . GLY A 1 232 ? -16.587 -8.232 14.390 1.00 97.81 232 GLY A N 1
ATOM 1832 C CA . GLY A 1 232 ? -17.817 -8.960 14.709 1.00 97.81 232 GLY A CA 1
ATOM 1833 C C . GLY A 1 232 ? -17.914 -9.283 16.200 1.00 97.81 232 GLY A C 1
ATOM 1834 O O . GLY A 1 232 ? -18.843 -8.829 16.861 1.00 97.81 232 GLY A O 1
ATOM 1835 N N . GLY A 1 233 ? -16.898 -9.945 16.762 1.00 97.88 233 GLY A N 1
ATOM 1836 C CA . GLY A 1 233 ? -16.876 -10.298 18.187 1.00 97.88 233 GLY A CA 1
ATOM 1837 C C . GLY A 1 233 ? -16.936 -9.089 19.133 1.00 97.88 233 GLY A C 1
ATOM 1838 O O . GLY A 1 233 ? -17.541 -9.168 20.203 1.00 97.88 233 GLY A O 1
ATOM 1839 N N . VAL A 1 234 ? -16.369 -7.941 18.738 1.00 98.06 234 VAL A N 1
ATOM 1840 C CA . VAL A 1 234 ? -16.515 -6.672 19.477 1.00 98.06 234 VAL A CA 1
ATOM 1841 C C . VAL A 1 234 ? -17.945 -6.129 19.400 1.00 98.06 234 VAL A C 1
ATOM 1843 O O . VAL A 1 234 ? -18.442 -5.625 20.406 1.00 98.06 234 VAL A O 1
ATOM 1846 N N . ALA A 1 235 ? -18.614 -6.228 18.248 1.00 97.94 235 ALA A N 1
ATOM 1847 C CA . ALA A 1 235 ? -20.004 -5.800 18.099 1.00 97.94 235 ALA A CA 1
ATOM 1848 C C . ALA A 1 235 ? -20.962 -6.670 18.932 1.00 97.94 235 ALA A C 1
ATOM 1850 O O . ALA A 1 235 ? -21.808 -6.121 19.638 1.00 97.94 235 ALA A O 1
ATOM 1851 N N . ASP A 1 236 ? -20.771 -7.991 18.923 1.00 98.12 236 ASP A N 1
ATOM 1852 C CA . ASP A 1 236 ? -21.548 -8.932 19.740 1.00 98.12 236 ASP A CA 1
ATOM 1853 C C . ASP A 1 236 ? -21.331 -8.665 21.242 1.00 98.12 236 ASP A C 1
ATOM 1855 O O . ASP A 1 236 ? -22.290 -8.488 21.991 1.00 98.12 236 ASP A O 1
ATOM 1859 N N . SER A 1 237 ? -20.073 -8.498 21.673 1.00 98.06 237 SER A N 1
ATOM 1860 C CA . SER A 1 237 ? -19.742 -8.144 23.066 1.00 98.06 237 SER A CA 1
ATOM 1861 C C . SER A 1 237 ? -20.359 -6.806 23.499 1.00 98.06 237 SER A C 1
ATOM 1863 O O . SER A 1 237 ? -20.755 -6.640 24.652 1.00 98.06 237 SER A O 1
ATOM 1865 N N . ALA A 1 238 ? -20.433 -5.825 22.593 1.00 97.94 238 ALA A N 1
ATOM 1866 C CA . ALA A 1 238 ? -21.050 -4.532 22.874 1.00 97.94 238 ALA A CA 1
ATOM 1867 C C . ALA A 1 238 ? -22.580 -4.629 23.004 1.00 97.94 238 ALA A C 1
ATOM 1869 O O . ALA A 1 238 ? -23.158 -3.889 23.801 1.00 97.94 238 ALA A O 1
ATOM 1870 N N . ALA A 1 239 ? -23.223 -5.543 22.268 1.00 97.75 239 ALA A N 1
ATOM 1871 C CA . ALA A 1 239 ? -24.643 -5.846 22.426 1.00 97.75 239 ALA A CA 1
ATOM 1872 C C . ALA A 1 239 ? -24.920 -6.520 23.781 1.00 97.75 239 ALA A C 1
ATOM 1874 O O . ALA A 1 239 ? -25.750 -6.019 24.534 1.00 97.75 239 ALA A O 1
ATOM 1875 N N . GLU A 1 240 ? -24.152 -7.553 24.156 1.00 98.25 240 GLU A N 1
ATOM 1876 C CA . GLU A 1 240 ? -24.283 -8.222 25.465 1.00 98.25 240 GLU A CA 1
ATOM 1877 C C . GLU A 1 240 ? -24.107 -7.251 26.648 1.00 98.25 240 GLU A C 1
ATOM 1879 O O . GLU A 1 240 ? -24.836 -7.323 27.638 1.00 98.25 240 GLU A O 1
ATOM 1884 N N . VAL A 1 241 ? -23.162 -6.307 26.550 1.00 98.06 241 VAL A N 1
ATOM 1885 C CA . VAL A 1 241 ? -22.969 -5.248 27.558 1.00 98.06 241 VAL A CA 1
ATOM 1886 C C . VAL A 1 241 ? -24.142 -4.261 27.585 1.00 98.06 241 VAL A C 1
ATOM 1888 O O . VAL A 1 241 ? -24.477 -3.758 28.658 1.00 98.06 241 VAL A O 1
ATOM 1891 N N . GLY A 1 242 ? -24.769 -3.985 26.438 1.00 98.12 242 GLY A N 1
ATOM 1892 C CA . GLY A 1 242 ? -25.979 -3.168 26.345 1.00 98.12 242 GLY A CA 1
ATOM 1893 C C . GLY A 1 242 ? -27.154 -3.808 27.082 1.00 98.12 242 GLY A C 1
ATOM 1894 O O . GLY A 1 242 ? -27.708 -3.189 27.990 1.00 98.12 242 GLY A O 1
ATOM 1895 N N . ASP A 1 243 ? -27.455 -5.066 26.757 1.00 98.00 243 ASP A N 1
ATOM 1896 C CA . ASP A 1 243 ? -28.529 -5.844 27.383 1.00 98.00 243 ASP A CA 1
ATOM 1897 C C . ASP A 1 243 ? -28.306 -5.959 28.903 1.00 98.00 243 ASP A C 1
ATOM 1899 O O . ASP A 1 243 ? -29.197 -5.661 29.698 1.00 98.00 243 ASP A O 1
ATOM 1903 N N . ALA A 1 244 ? -27.083 -6.292 29.335 1.00 98.12 244 ALA A N 1
ATOM 1904 C CA . ALA A 1 244 ? -26.736 -6.392 30.755 1.00 98.12 244 ALA A CA 1
ATOM 1905 C C . ALA A 1 244 ? -26.852 -5.054 31.515 1.00 98.12 244 ALA A C 1
ATOM 1907 O O . ALA A 1 244 ? -27.136 -5.051 32.716 1.00 98.12 244 ALA A O 1
ATOM 1908 N N . ALA A 1 245 ? -26.634 -3.918 30.844 1.00 98.12 245 ALA A N 1
ATOM 1909 C CA . ALA A 1 245 ? -26.802 -2.593 31.436 1.00 98.12 245 ALA A CA 1
ATOM 1910 C C . ALA A 1 245 ? -28.283 -2.204 31.594 1.00 98.12 245 ALA A C 1
ATOM 1912 O O . ALA A 1 245 ? -28.630 -1.546 32.579 1.00 98.12 245 ALA A O 1
ATOM 1913 N N . GLU A 1 246 ? -29.155 -2.627 30.673 1.00 98.25 246 GLU A N 1
ATOM 1914 C CA . GLU A 1 246 ? -30.611 -2.466 30.794 1.00 98.25 246 GLU A CA 1
ATOM 1915 C C . GLU A 1 246 ? -31.146 -3.313 31.963 1.00 98.25 246 GLU A C 1
ATOM 1917 O O . GLU A 1 246 ? -31.737 -2.765 32.897 1.00 98.25 246 GLU A O 1
ATOM 1922 N N . ASP A 1 247 ? -30.774 -4.596 32.014 1.00 97.94 247 ASP A N 1
ATOM 1923 C CA . ASP A 1 247 ? -31.044 -5.535 33.117 1.00 97.94 247 ASP A CA 1
ATOM 1924 C C . ASP A 1 247 ? -30.603 -4.979 34.490 1.00 97.94 247 ASP A C 1
ATOM 1926 O O . ASP A 1 247 ? -31.301 -5.092 35.503 1.00 97.94 247 ASP A O 1
ATOM 1930 N N . GLN A 1 248 ? -29.4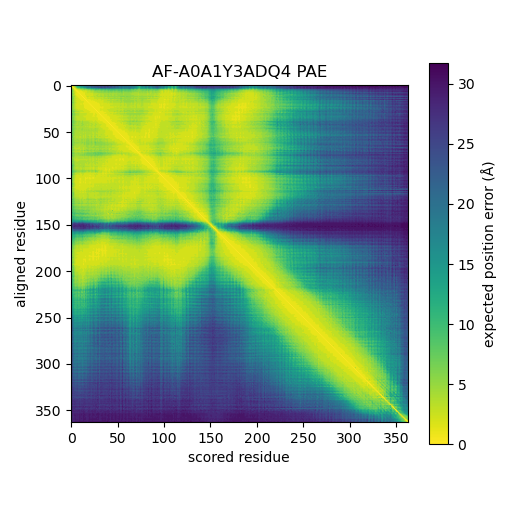18 -4.358 34.547 1.00 97.88 248 GLN A N 1
ATOM 1931 C CA . GLN A 1 248 ? -28.901 -3.737 35.767 1.00 97.88 248 GLN A CA 1
ATOM 1932 C C . GLN A 1 248 ? -29.698 -2.481 36.157 1.00 97.88 248 GLN A C 1
ATOM 1934 O O . GLN A 1 248 ? -29.912 -2.248 37.350 1.00 97.88 248 GLN A O 1
ATOM 1939 N N . SER A 1 249 ? -30.143 -1.682 35.185 1.00 98.25 249 SER A N 1
ATOM 1940 C CA . SER A 1 249 ? -30.965 -0.490 35.416 1.00 98.25 249 SER A CA 1
ATOM 1941 C C . SER A 1 249 ? -32.316 -0.852 36.045 1.00 98.25 249 SER A C 1
ATOM 1943 O O . SER A 1 249 ? -32.714 -0.238 37.039 1.00 98.25 249 SER A O 1
ATOM 1945 N N . GLU A 1 250 ? -32.979 -1.901 35.546 1.00 97.94 250 GLU A N 1
ATOM 1946 C CA . GLU A 1 250 ? -34.238 -2.401 36.115 1.00 97.94 250 GLU A CA 1
ATOM 1947 C C . GLU A 1 250 ? -34.070 -2.847 37.575 1.00 97.94 250 GLU A C 1
ATOM 1949 O O . GLU A 1 250 ? -34.817 -2.407 38.453 1.00 97.94 250 GLU A O 1
ATOM 1954 N N . ARG A 1 251 ? -33.027 -3.633 37.874 1.00 97.69 251 ARG A N 1
ATOM 1955 C CA . ARG A 1 251 ? -32.725 -4.084 39.247 1.00 97.69 251 ARG A CA 1
ATOM 1956 C C . ARG A 1 251 ? -32.399 -2.927 40.191 1.00 97.69 251 ARG A C 1
ATOM 1958 O O . ARG A 1 251 ? -32.771 -2.962 41.360 1.00 97.69 251 ARG A O 1
ATOM 1965 N N . VAL A 1 252 ? -31.723 -1.881 39.711 1.00 98.12 252 VAL A N 1
ATOM 1966 C CA . VAL A 1 252 ? -31.458 -0.672 40.513 1.00 98.12 252 VAL A CA 1
ATOM 1967 C C . VAL A 1 252 ? -32.758 0.080 40.824 1.00 98.12 252 VAL A C 1
ATOM 1969 O O . VAL A 1 252 ? -32.912 0.587 41.940 1.00 98.12 252 VAL A O 1
ATOM 1972 N N . ALA A 1 253 ? -33.713 0.124 39.891 1.00 97.38 253 ALA A N 1
ATOM 1973 C CA . ALA A 1 253 ? -35.033 0.704 40.134 1.00 97.38 253 ALA A CA 1
ATOM 1974 C C . ALA A 1 253 ? -35.849 -0.119 41.151 1.00 97.38 253 ALA A C 1
ATOM 1976 O O . ALA A 1 253 ? -36.453 0.462 42.055 1.00 97.38 253 ALA A O 1
ATOM 1977 N N . GLU A 1 254 ? -35.809 -1.453 41.064 1.00 98.00 254 GLU A N 1
ATOM 1978 C CA . GLU A 1 254 ? -36.436 -2.365 42.032 1.00 98.00 254 GLU A CA 1
ATOM 1979 C C . GLU A 1 254 ? -35.864 -2.170 43.446 1.00 98.00 254 GLU A C 1
ATOM 1981 O O . GLU A 1 254 ? -36.612 -1.840 44.368 1.00 98.00 254 GLU A O 1
ATOM 1986 N N . ILE A 1 255 ? -34.536 -2.230 43.605 1.00 97.94 255 ILE A N 1
ATOM 1987 C CA . ILE A 1 255 ? -33.847 -1.975 44.884 1.00 97.94 255 ILE A CA 1
ATOM 1988 C C . ILE A 1 255 ? -34.203 -0.589 45.443 1.00 97.94 255 ILE A C 1
ATOM 1990 O O . ILE A 1 255 ? -34.414 -0.438 46.646 1.00 97.94 255 ILE A O 1
ATOM 1994 N N . SER A 1 256 ? -34.307 0.436 44.593 1.00 97.75 256 SER A N 1
ATOM 1995 C CA . SER A 1 256 ? -34.696 1.783 45.037 1.00 97.75 256 SER A CA 1
ATOM 1996 C C . SER A 1 256 ? -36.124 1.822 45.598 1.00 97.75 256 SER A C 1
ATOM 1998 O O . SER A 1 256 ? -36.384 2.528 46.574 1.00 97.75 256 SER A O 1
ATOM 2000 N N . SER A 1 257 ? -37.039 1.033 45.026 1.00 97.06 257 SER A N 1
ATOM 2001 C CA . SER A 1 257 ? -38.403 0.857 45.534 1.00 97.06 257 SER A CA 1
ATOM 2002 C C . SER A 1 257 ? -38.422 0.102 46.869 1.00 97.06 257 SER A C 1
ATOM 2004 O O . SER A 1 257 ? -39.091 0.527 47.814 1.00 97.06 257 SER A O 1
ATOM 2006 N N . GLU A 1 258 ? -37.631 -0.969 47.000 1.00 97.69 258 GLU A N 1
ATOM 2007 C CA . GLU A 1 258 ? -37.498 -1.712 48.260 1.00 97.69 258 GLU A CA 1
ATOM 2008 C C . GLU A 1 258 ? -36.933 -0.839 49.389 1.00 97.69 258 GLU A C 1
ATOM 2010 O O . GLU A 1 258 ? -37.455 -0.862 50.503 1.00 97.69 258 GLU A O 1
ATOM 2015 N N 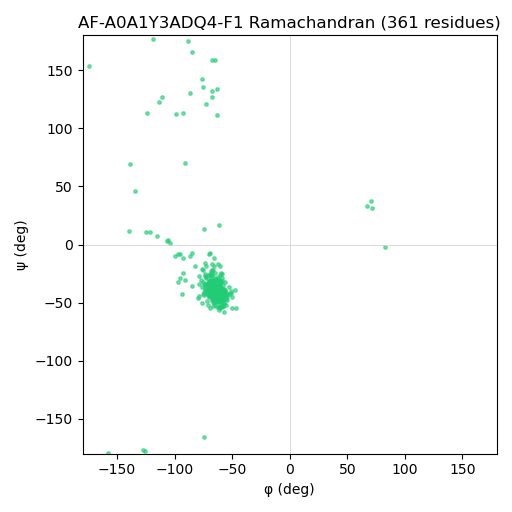. VAL A 1 259 ? -35.919 -0.014 49.107 1.00 97.75 259 VAL A N 1
ATOM 2016 C CA . VAL A 1 259 ? -35.335 0.932 50.074 1.00 97.75 259 VAL A CA 1
ATOM 2017 C C . VAL A 1 259 ? -36.341 2.011 50.492 1.00 97.75 259 VAL A C 1
ATOM 2019 O O . VAL A 1 259 ? -36.383 2.385 51.668 1.00 97.75 259 VAL A O 1
ATOM 2022 N N . ALA A 1 260 ? -37.186 2.491 49.575 1.00 96.31 260 ALA A N 1
ATOM 2023 C CA . ALA A 1 260 ? -38.263 3.424 49.905 1.00 96.31 260 ALA A CA 1
ATOM 2024 C C . ALA A 1 260 ? -39.308 2.781 50.837 1.00 96.31 260 ALA A C 1
ATOM 2026 O O . ALA A 1 260 ? -39.692 3.384 51.840 1.00 96.31 260 ALA A O 1
ATOM 2027 N N . ASN A 1 261 ? -39.708 1.535 50.563 1.00 96.81 261 ASN A N 1
ATOM 2028 C CA . ASN A 1 261 ? -40.609 0.773 51.431 1.00 96.81 261 ASN A CA 1
ATOM 2029 C C . ASN A 1 261 ? -39.980 0.501 52.811 1.00 96.81 261 ASN A C 1
ATOM 2031 O O . ASN A 1 261 ? -40.614 0.730 53.839 1.00 96.81 261 ASN A O 1
ATOM 2035 N N . LEU A 1 262 ? -38.706 0.095 52.853 1.00 96.31 262 LEU A N 1
ATOM 2036 C CA . LEU A 1 262 ? -37.963 -0.106 54.098 1.00 96.31 262 LEU A CA 1
ATOM 2037 C C . LEU A 1 262 ? -37.945 1.176 54.943 1.00 96.31 262 LEU A C 1
ATOM 2039 O O . LEU A 1 262 ? -38.211 1.122 56.141 1.00 96.31 262 LEU A O 1
ATOM 2043 N N . SER A 1 263 ? -37.706 2.330 54.315 1.00 97.50 263 SER A N 1
ATOM 2044 C CA . SER A 1 263 ? -37.714 3.636 54.987 1.00 97.50 263 SER A CA 1
ATOM 2045 C C . SER A 1 263 ? -39.074 3.931 55.633 1.00 97.50 263 SER A C 1
ATOM 2047 O O . SER A 1 263 ? -39.119 4.279 56.811 1.00 97.50 263 SER A O 1
ATOM 2049 N N . ALA A 1 264 ? -40.180 3.683 54.923 1.00 96.75 264 ALA A N 1
ATOM 2050 C CA . ALA A 1 264 ? -41.528 3.830 55.476 1.00 96.75 264 ALA A CA 1
ATOM 2051 C C . ALA A 1 264 ? -41.787 2.882 56.666 1.00 96.75 264 ALA A C 1
ATOM 2053 O O . ALA A 1 264 ? -42.339 3.305 57.680 1.00 96.75 264 ALA A O 1
ATOM 2054 N N . THR A 1 265 ? -41.331 1.623 56.601 1.00 97.00 265 THR A N 1
ATOM 2055 C CA . THR A 1 265 ? -41.459 0.696 57.744 1.00 97.00 265 THR A CA 1
ATOM 2056 C C . THR A 1 265 ? -40.622 1.122 58.954 1.00 97.00 265 THR A C 1
ATOM 2058 O O . THR A 1 265 ? -41.035 0.905 60.090 1.00 97.00 265 THR A O 1
ATOM 2061 N N . VAL A 1 266 ? -39.470 1.772 58.745 1.00 97.75 266 VAL A N 1
ATOM 2062 C CA . VAL A 1 266 ? -38.650 2.331 59.834 1.00 97.75 266 VAL A CA 1
ATOM 2063 C C . VAL A 1 266 ? -39.354 3.518 60.499 1.00 97.75 266 VAL A C 1
ATOM 2065 O O . VAL A 1 266 ? -39.339 3.612 61.726 1.00 97.75 266 VAL A O 1
ATOM 2068 N N . GLU A 1 267 ? -40.019 4.383 59.728 1.00 97.19 267 GLU A N 1
ATOM 2069 C CA . GLU A 1 267 ? -40.847 5.476 60.261 1.00 97.19 267 GLU A CA 1
ATOM 2070 C C . GLU A 1 267 ? -42.053 4.950 61.065 1.00 97.19 267 GLU A C 1
ATOM 2072 O O . GLU A 1 267 ? -42.328 5.444 62.160 1.00 97.19 267 GLU A O 1
ATOM 2077 N N . GLU A 1 268 ? -42.732 3.902 60.584 1.00 97.31 268 GLU A N 1
ATOM 2078 C CA . GLU A 1 268 ? -43.839 3.251 61.304 1.00 97.31 268 GLU A CA 1
ATOM 2079 C C . GLU A 1 268 ? -43.372 2.593 62.615 1.00 97.31 268 GLU A C 1
ATOM 2081 O O . GLU A 1 268 ? -44.019 2.742 63.658 1.00 97.31 268 GLU A O 1
ATOM 2086 N N . VAL A 1 269 ? -42.216 1.918 62.604 1.00 97.50 269 VAL A N 1
ATOM 2087 C CA . VAL A 1 269 ? -41.601 1.339 63.810 1.00 97.50 269 VAL A CA 1
ATOM 2088 C C . VAL A 1 269 ? -41.214 2.427 64.813 1.00 97.50 269 VAL A C 1
ATOM 2090 O O . VAL A 1 269 ? -41.470 2.253 66.005 1.00 97.50 269 VAL A O 1
ATOM 2093 N N . ALA A 1 270 ? -40.660 3.556 64.361 1.00 97.38 270 ALA A N 1
ATOM 2094 C CA . ALA A 1 270 ? -40.342 4.689 65.230 1.00 97.38 270 ALA A CA 1
ATOM 2095 C C . ALA A 1 270 ? -41.610 5.279 65.877 1.00 97.38 270 ALA A C 1
ATOM 2097 O O . ALA A 1 270 ? -41.683 5.378 67.099 1.00 97.38 270 ALA A O 1
ATOM 2098 N N . SER A 1 271 ? -42.656 5.552 65.088 1.00 97.44 271 SER A N 1
ATOM 2099 C CA . SER A 1 271 ? -43.941 6.035 65.618 1.00 97.44 271 SER A CA 1
ATOM 2100 C C . SER A 1 271 ? -44.606 5.035 66.572 1.00 97.44 271 SER A C 1
ATOM 2102 O O . SER A 1 271 ? -45.313 5.443 67.495 1.00 97.44 271 SER A O 1
ATOM 2104 N N . THR A 1 272 ? -44.407 3.732 66.360 1.00 97.12 272 THR A N 1
ATOM 2105 C CA . THR A 1 272 ? -44.911 2.688 67.261 1.00 97.12 272 THR A CA 1
ATOM 2106 C C . THR A 1 272 ? -44.124 2.664 68.572 1.00 97.12 272 THR A C 1
ATOM 2108 O O . THR A 1 272 ? -44.721 2.492 69.633 1.00 97.12 272 THR A O 1
ATOM 2111 N N . ALA A 1 273 ? -42.804 2.868 68.526 1.00 97.56 273 ALA A N 1
ATOM 2112 C CA . ALA A 1 273 ? -41.962 2.953 69.716 1.00 97.56 273 ALA A 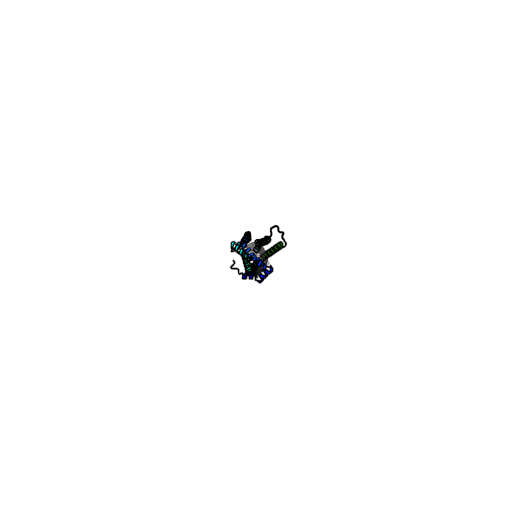CA 1
ATOM 2113 C C . ALA A 1 273 ? -42.344 4.152 70.604 1.00 97.56 273 ALA A C 1
ATOM 2115 O O . ALA A 1 273 ? -42.508 3.967 71.811 1.00 97.56 273 ALA A O 1
ATOM 2116 N N . ASP A 1 274 ? -42.586 5.327 70.013 1.00 97.19 274 ASP A N 1
ATOM 2117 C CA . ASP A 1 274 ? -43.053 6.524 70.731 1.00 97.19 274 ASP A CA 1
ATOM 2118 C C . ASP A 1 274 ? -44.408 6.280 71.432 1.00 97.19 274 ASP A C 1
ATOM 2120 O O . ASP A 1 274 ? -44.599 6.634 72.598 1.00 97.19 274 ASP A O 1
ATOM 2124 N N . GLU A 1 275 ? -45.365 5.625 70.764 1.00 97.56 275 GLU A N 1
ATOM 2125 C CA . GLU A 1 275 ? -46.671 5.315 71.369 1.00 97.56 275 GLU A CA 1
ATOM 2126 C C . GLU A 1 275 ? -46.569 4.236 72.465 1.00 97.56 275 GLU A C 1
ATOM 2128 O O . GLU A 1 275 ? -47.311 4.284 73.455 1.00 97.56 275 GLU A O 1
ATOM 2133 N N . VAL A 1 276 ? -45.626 3.295 72.342 1.00 97.88 276 VAL A N 1
ATOM 2134 C CA . VAL A 1 276 ? -45.303 2.314 73.391 1.00 97.88 276 VAL A CA 1
ATOM 2135 C C . VAL A 1 276 ? -44.666 2.992 74.605 1.00 97.88 276 VAL A C 1
ATOM 2137 O O . VAL A 1 276 ? -45.084 2.695 75.726 1.00 97.88 276 VAL A O 1
ATOM 2140 N N . GLU A 1 277 ? -43.725 3.924 74.425 1.00 98.12 277 GLU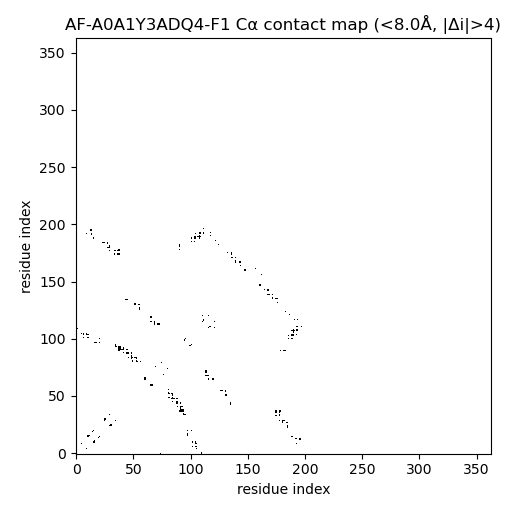 A N 1
ATOM 2141 C CA . GLU A 1 277 ? -43.151 4.728 75.517 1.00 98.12 277 GLU A CA 1
ATOM 2142 C C . GLU A 1 277 ? -44.260 5.496 76.249 1.00 98.12 277 GLU A C 1
ATOM 2144 O O . GLU A 1 277 ? -44.452 5.346 77.460 1.00 98.12 277 GLU A O 1
ATOM 2149 N N . ARG A 1 278 ? -45.071 6.244 75.494 1.00 97.19 278 ARG A N 1
ATOM 2150 C CA . ARG A 1 278 ? -46.159 7.077 76.018 1.00 97.19 278 ARG A CA 1
ATOM 2151 C C . ARG A 1 278 ? -47.243 6.263 76.736 1.00 97.19 278 ARG A C 1
ATOM 2153 O O . ARG A 1 278 ? -47.811 6.721 77.731 1.00 97.19 278 ARG A O 1
ATOM 2160 N N . THR A 1 279 ? -47.533 5.054 76.257 1.00 97.75 279 THR A N 1
ATOM 2161 C CA . THR A 1 279 ? -48.459 4.117 76.914 1.00 97.75 279 THR A CA 1
ATOM 2162 C C . THR A 1 279 ? -47.847 3.500 78.170 1.00 97.75 279 THR A C 1
ATOM 2164 O O . THR A 1 279 ? -48.546 3.357 79.173 1.00 97.75 279 THR A O 1
ATOM 2167 N N . SER A 1 280 ? -46.549 3.192 78.152 1.00 97.88 280 SER A N 1
ATOM 2168 C CA . SER A 1 280 ? -45.827 2.642 79.306 1.00 97.88 280 SER A CA 1
ATOM 2169 C C . SER A 1 280 ? -45.764 3.650 80.454 1.00 97.88 280 SER A C 1
ATOM 2171 O O . SER A 1 280 ? -46.133 3.300 81.571 1.00 97.88 280 SER A O 1
ATOM 2173 N N . GLY A 1 281 ? -45.437 4.919 80.179 1.00 97.38 281 GLY A N 1
ATOM 2174 C CA . GLY A 1 281 ? -45.460 5.982 81.194 1.00 97.38 281 GLY A CA 1
ATOM 2175 C C . GLY A 1 281 ? -46.857 6.217 81.787 1.00 97.38 281 GLY A C 1
ATOM 2176 O O . GLY A 1 281 ? -47.006 6.403 82.990 1.00 97.38 281 GLY A O 1
ATOM 2177 N N . ARG A 1 282 ? -47.922 6.107 80.977 1.00 97.38 282 ARG A N 1
ATOM 2178 C CA . ARG A 1 282 ? -49.304 6.125 81.496 1.00 97.38 282 ARG A CA 1
ATOM 2179 C C . ARG A 1 282 ? -49.621 4.936 82.405 1.00 97.38 282 ARG A C 1
ATOM 2181 O O . ARG A 1 282 ? -50.388 5.095 83.350 1.00 97.38 282 ARG A O 1
ATOM 2188 N N . ALA A 1 283 ? -49.112 3.748 82.083 1.00 97.31 283 ALA A N 1
ATOM 2189 C CA . ALA A 1 283 ? -49.314 2.551 82.894 1.00 97.31 283 ALA A CA 1
ATOM 2190 C C . ALA A 1 283 ? -48.536 2.626 84.218 1.00 97.31 283 ALA A C 1
ATOM 2192 O O . ALA A 1 283 ? -49.039 2.150 85.232 1.00 97.31 283 ALA A O 1
ATOM 2193 N N . GLU A 1 284 ? -47.362 3.263 84.215 1.00 98.19 284 GLU A N 1
ATOM 2194 C CA . GLU A 1 284 ? -46.584 3.585 85.414 1.00 98.19 284 GLU A CA 1
ATOM 2195 C C . GLU A 1 284 ? -47.371 4.513 86.350 1.00 98.19 284 GLU A C 1
ATOM 2197 O O . GLU A 1 284 ? -47.682 4.093 87.462 1.00 98.19 284 GLU A O 1
ATOM 2202 N N . THR A 1 285 ? -47.826 5.683 85.880 1.00 97.12 285 THR A N 1
ATOM 2203 C CA . THR A 1 285 ? -48.642 6.606 86.698 1.00 97.12 285 THR A CA 1
ATOM 2204 C C . THR A 1 285 ? -49.904 5.937 87.247 1.00 97.12 285 THR A C 1
ATOM 2206 O O . THR A 1 285 ? -50.204 6.059 88.427 1.00 97.12 285 THR A O 1
ATOM 2209 N N . LEU A 1 286 ? -50.627 5.158 86.431 1.00 97.06 286 LEU A N 1
ATOM 2210 C CA . LEU A 1 286 ? -51.843 4.476 86.893 1.00 97.06 286 LEU A CA 1
ATOM 2211 C C . LEU A 1 286 ? -51.548 3.378 87.938 1.00 97.06 286 LEU A C 1
ATOM 2213 O O . LEU A 1 286 ? -52.404 3.054 88.761 1.00 97.06 286 LEU A O 1
ATOM 2217 N N . ALA A 1 287 ? -50.347 2.791 87.909 1.00 97.38 287 ALA A N 1
ATOM 2218 C CA . ALA A 1 287 ? -49.886 1.845 88.920 1.00 97.38 287 ALA A CA 1
ATOM 2219 C C . ALA A 1 287 ? -49.396 2.542 90.202 1.00 97.38 287 ALA A C 1
ATOM 2221 O O . ALA A 1 287 ? -49.472 1.935 91.268 1.00 97.38 287 ALA A O 1
ATOM 2222 N N . GLU A 1 288 ? -48.919 3.786 90.120 1.00 97.31 288 GLU A N 1
ATOM 2223 C CA . GLU A 1 288 ? -48.647 4.648 91.278 1.00 97.31 288 GLU A CA 1
ATOM 2224 C C . GLU A 1 288 ? -49.961 5.077 91.947 1.00 97.31 288 GLU A C 1
ATOM 2226 O O . GLU A 1 288 ? -50.181 4.710 93.100 1.00 97.31 288 GLU A O 1
ATOM 2231 N N . ASP A 1 289 ? -50.894 5.681 91.199 1.00 96.44 289 ASP A N 1
ATOM 2232 C CA . ASP A 1 289 ? -52.243 6.043 91.674 1.00 96.44 289 ASP A CA 1
ATOM 2233 C C . ASP A 1 289 ? -52.950 4.844 92.345 1.00 96.44 289 ASP A C 1
ATOM 2235 O O . ASP A 1 289 ? -53.593 4.964 93.390 1.00 96.44 289 ASP A O 1
ATOM 2239 N N . GLY A 1 290 ? -52.822 3.653 91.747 1.00 97.62 290 GLY A N 1
ATOM 2240 C CA . GLY A 1 290 ? -53.401 2.414 92.266 1.00 97.62 290 GLY A CA 1
ATOM 2241 C C . GLY A 1 290 ? -52.724 1.872 93.531 1.00 97.62 290 GLY A C 1
ATOM 2242 O O . GLY A 1 290 ? -53.383 1.183 94.311 1.00 97.62 290 GLY A O 1
ATOM 2243 N N . ARG A 1 291 ? -51.437 2.170 93.762 1.00 97.31 291 ARG A N 1
ATOM 2244 C CA . ARG A 1 291 ? -50.743 1.852 95.024 1.00 97.31 291 ARG A CA 1
ATOM 2245 C C . ARG A 1 291 ? -51.182 2.793 96.134 1.00 97.31 291 ARG A C 1
ATOM 2247 O O . ARG A 1 291 ? -51.466 2.309 97.225 1.00 97.31 291 ARG A O 1
ATOM 2254 N N . ASP A 1 292 ? -51.282 4.085 95.843 1.00 96.25 292 ASP A N 1
ATOM 2255 C CA . ASP A 1 292 ? -51.704 5.096 96.814 1.00 96.25 292 ASP A CA 1
ATOM 2256 C C . ASP A 1 292 ? -53.146 4.827 97.270 1.00 96.25 292 ASP A C 1
ATOM 2258 O O . ASP A 1 292 ? -53.399 4.672 98.463 1.00 96.25 292 ASP A O 1
ATOM 2262 N N . ALA A 1 293 ? -54.070 4.586 96.332 1.00 96.50 293 ALA A N 1
ATOM 2263 C CA . ALA A 1 293 ? -55.447 4.207 96.657 1.00 96.50 293 ALA A CA 1
ATOM 2264 C C . ALA A 1 293 ? -55.554 2.887 97.454 1.00 96.50 293 ALA A C 1
ATOM 2266 O O . ALA A 1 293 ? -56.472 2.718 98.258 1.00 96.50 293 ALA A O 1
ATOM 2267 N N . ALA A 1 294 ? -54.631 1.940 97.248 1.00 96.19 294 ALA A N 1
ATOM 2268 C CA . ALA A 1 294 ? -54.572 0.708 98.035 1.00 96.19 294 ALA A CA 1
ATOM 2269 C C . ALA A 1 294 ? -54.006 0.937 99.450 1.00 96.19 294 ALA A C 1
ATOM 2271 O O . ALA A 1 294 ? -54.437 0.260 100.383 1.00 96.19 294 ALA A O 1
ATOM 2272 N N . ALA A 1 295 ? -53.081 1.885 99.622 1.00 96.44 295 ALA A N 1
ATOM 2273 C CA . ALA A 1 295 ? -52.568 2.296 100.927 1.00 96.44 295 ALA A CA 1
ATOM 2274 C C . ALA A 1 295 ? -53.635 3.051 101.740 1.00 96.44 295 ALA A C 1
ATOM 2276 O O . ALA A 1 295 ? -53.851 2.720 102.905 1.00 96.44 295 ALA A O 1
ATOM 2277 N N . ASP A 1 296 ? -54.371 3.971 101.109 1.00 95.94 296 ASP A N 1
ATOM 2278 C CA . ASP A 1 296 ? -55.524 4.654 101.713 1.00 95.94 296 ASP A CA 1
ATOM 2279 C C . ASP A 1 296 ? -56.595 3.646 102.163 1.00 95.94 296 ASP A C 1
ATOM 2281 O O . ASP A 1 296 ? -57.105 3.713 103.282 1.00 95.94 296 ASP A O 1
ATOM 2285 N N . ALA A 1 297 ? -56.912 2.661 101.312 1.00 95.56 297 ALA A N 1
ATOM 2286 C CA . ALA A 1 297 ? -57.870 1.607 101.638 1.00 95.56 297 ALA A CA 1
ATOM 2287 C C . ALA A 1 297 ? -57.389 0.681 102.769 1.00 95.56 297 ALA A C 1
ATOM 2289 O O . ALA A 1 297 ? -58.218 0.194 103.535 1.00 95.56 297 ALA A O 1
ATOM 2290 N N . ALA A 1 298 ? -56.079 0.439 102.890 1.00 96.06 298 ALA A N 1
ATOM 2291 C CA . ALA A 1 298 ? -55.509 -0.303 104.012 1.00 96.06 298 ALA A CA 1
ATOM 2292 C C . ALA A 1 298 ? -55.639 0.490 105.323 1.00 96.06 298 ALA A C 1
ATOM 2294 O O . ALA A 1 298 ? -56.163 -0.051 106.291 1.00 96.06 298 ALA A O 1
ATOM 2295 N N . SER A 1 299 ? -55.290 1.783 105.323 1.00 96.19 299 SER A N 1
ATOM 2296 C CA . SER A 1 299 ? -55.464 2.659 106.493 1.00 96.19 299 SER A CA 1
ATOM 2297 C C . SER A 1 299 ? -56.923 2.709 106.955 1.00 96.19 299 SER A C 1
ATOM 2299 O O . SER A 1 299 ? -57.194 2.589 108.143 1.00 96.19 299 SER A O 1
ATOM 2301 N N . ALA A 1 300 ? -57.875 2.808 106.023 1.00 96.00 300 ALA A N 1
ATOM 2302 C CA . ALA A 1 300 ? -59.299 2.796 106.355 1.00 96.00 300 ALA A CA 1
ATOM 2303 C C . ALA A 1 300 ? -59.788 1.440 106.907 1.00 96.00 300 ALA A C 1
ATOM 2305 O O . ALA A 1 300 ? -60.790 1.397 107.616 1.00 96.00 300 ALA A O 1
ATOM 2306 N N . MET A 1 301 ? -59.119 0.328 106.580 1.00 95.00 301 MET A N 1
ATOM 2307 C CA . MET A 1 301 ? -59.415 -0.986 107.167 1.00 95.00 301 MET A CA 1
ATOM 2308 C C . MET A 1 301 ? -58.821 -1.134 108.569 1.00 95.00 301 MET A C 1
ATOM 2310 O O . MET A 1 301 ? -59.467 -1.754 109.412 1.00 95.00 301 MET A O 1
ATOM 2314 N N . ASP A 1 302 ? -57.657 -0.535 108.833 1.00 95.50 302 ASP A N 1
ATOM 2315 C CA . ASP A 1 302 ? -57.092 -0.437 110.183 1.00 95.50 302 ASP A CA 1
ATOM 2316 C C . ASP A 1 302 ? -58.008 0.423 111.085 1.00 95.50 302 ASP A C 1
ATOM 2318 O O . ASP A 1 302 ? -58.408 -0.040 112.151 1.00 95.50 302 ASP A O 1
ATOM 2322 N N . ASP A 1 303 ? -58.475 1.590 110.608 1.00 95.81 303 ASP A N 1
ATOM 2323 C CA . ASP A 1 303 ? -59.458 2.442 111.313 1.00 95.81 303 ASP A CA 1
ATOM 2324 C C . ASP A 1 303 ? -60.776 1.692 111.627 1.00 95.81 303 ASP A C 1
ATOM 2326 O O . ASP A 1 303 ? -61.389 1.879 112.681 1.00 95.81 303 ASP A O 1
ATOM 2330 N N . ILE A 1 304 ? -61.243 0.835 110.706 1.00 95.31 304 ILE A N 1
ATOM 2331 C CA . ILE A 1 304 ? -62.420 -0.026 110.923 1.00 95.31 304 ILE A CA 1
ATOM 2332 C C . ILE A 1 304 ? -62.123 -1.111 111.965 1.00 95.31 304 ILE A C 1
ATOM 2334 O O . ILE A 1 304 ? -63.019 -1.456 112.735 1.00 95.31 304 ILE A O 1
ATOM 2338 N N . GLY A 1 305 ? -60.900 -1.646 112.000 1.00 94.19 305 GLY A N 1
ATOM 2339 C CA . GLY A 1 305 ? -60.447 -2.587 113.025 1.00 94.19 305 GLY A CA 1
ATOM 2340 C C . GLY A 1 305 ? -60.532 -1.976 114.422 1.00 94.19 305 GLY A C 1
ATOM 2341 O O . GLY A 1 305 ? -61.230 -2.521 115.276 1.00 94.19 305 GLY A O 1
ATOM 2342 N N . ASP A 1 306 ? -59.929 -0.800 114.608 1.00 94.88 306 ASP A N 1
ATOM 2343 C CA . ASP A 1 306 ? -59.967 -0.049 115.870 1.00 94.88 306 ASP A CA 1
ATOM 2344 C C . ASP A 1 306 ? -61.415 0.236 116.323 1.00 94.88 306 ASP A C 1
ATOM 2346 O O . ASP A 1 306 ? -61.764 0.037 117.489 1.00 94.88 306 ASP A O 1
ATOM 2350 N N . ALA A 1 307 ? -62.298 0.635 115.399 1.00 94.88 307 ALA A N 1
ATOM 2351 C CA . ALA A 1 307 ? -63.711 0.882 115.700 1.00 94.88 307 ALA A CA 1
ATOM 2352 C C . ALA A 1 307 ? -64.503 -0.398 116.045 1.00 94.88 307 ALA A C 1
ATOM 2354 O O . ALA A 1 307 ? -65.465 -0.346 116.813 1.00 94.88 307 ALA A O 1
ATOM 2355 N N . VAL A 1 308 ? -64.132 -1.556 115.487 1.00 95.62 308 VAL A N 1
ATOM 2356 C CA . VAL A 1 308 ? -64.733 -2.853 115.843 1.00 95.62 308 VAL A CA 1
ATOM 2357 C C . VAL A 1 308 ? -64.289 -3.295 117.237 1.00 95.62 308 VAL A C 1
ATOM 2359 O O . VAL A 1 308 ? -65.127 -3.786 117.995 1.00 95.62 308 VAL A O 1
ATOM 2362 N N . ASP A 1 309 ? -63.024 -3.075 117.599 1.00 94.25 309 ASP A N 1
ATOM 2363 C CA . ASP A 1 309 ? -62.509 -3.356 118.942 1.00 94.25 309 ASP A CA 1
ATOM 2364 C C . ASP A 1 309 ? -63.139 -2.422 120.000 1.00 94.25 309 ASP A C 1
ATOM 2366 O O . ASP A 1 309 ? -63.506 -2.885 121.083 1.00 94.25 309 ASP A O 1
ATOM 2370 N N . GLU A 1 310 ? -63.377 -1.140 119.680 1.00 94.81 310 GLU A N 1
ATOM 2371 C CA . GLU A 1 310 ? -64.145 -0.215 120.538 1.00 94.81 310 GLU A CA 1
ATOM 2372 C C . GLU A 1 310 ? -65.587 -0.712 120.758 1.00 94.81 310 GLU A C 1
ATOM 2374 O O . GLU A 1 310 ? -66.049 -0.803 121.897 1.00 94.81 310 GLU A O 1
ATOM 2379 N N . VAL A 1 311 ? -66.284 -1.123 119.690 1.00 94.75 311 VAL A N 1
ATOM 2380 C CA . VAL A 1 311 ? -67.644 -1.686 119.786 1.00 94.75 311 VAL A CA 1
ATOM 2381 C C . VAL A 1 311 ? -67.669 -2.996 120.581 1.00 94.75 311 VAL A C 1
ATOM 2383 O O . VAL A 1 311 ? -68.631 -3.243 121.310 1.00 94.75 311 VAL A O 1
ATOM 2386 N N . ALA A 1 312 ? -66.639 -3.839 120.476 1.00 93.62 312 ALA A N 1
ATOM 2387 C CA . ALA A 1 312 ? -66.535 -5.059 121.273 1.00 93.62 312 ALA A CA 1
ATOM 2388 C C . ALA A 1 312 ? -66.413 -4.739 122.774 1.00 93.62 312 ALA A C 1
ATOM 2390 O O . ALA A 1 312 ? -67.153 -5.312 123.576 1.00 93.62 312 ALA A O 1
ATOM 2391 N N . ALA A 1 313 ? -65.568 -3.772 123.143 1.00 93.56 313 ALA A N 1
ATOM 2392 C CA . ALA A 1 313 ? -65.422 -3.311 124.524 1.00 93.56 313 ALA A CA 1
ATOM 2393 C C . ALA A 1 313 ? -66.719 -2.687 125.082 1.00 93.56 313 ALA A C 1
ATOM 2395 O O . ALA A 1 313 ? -67.093 -2.955 126.225 1.00 93.56 313 ALA A O 1
ATOM 2396 N N . ASP A 1 314 ? -67.451 -1.914 124.273 1.00 94.12 314 ASP A N 1
ATOM 2397 C CA . ASP A 1 314 ? -68.767 -1.368 124.642 1.00 94.12 314 ASP A CA 1
ATOM 2398 C C . ASP A 1 314 ? -69.814 -2.475 124.879 1.00 94.12 314 ASP A C 1
ATOM 2400 O O . ASP A 1 314 ? -70.658 -2.359 125.773 1.00 94.12 314 ASP A O 1
ATOM 2404 N N . VAL A 1 315 ? -69.765 -3.570 124.109 1.00 93.44 315 VAL A N 1
ATOM 2405 C CA . VAL A 1 315 ? -70.646 -4.737 124.293 1.00 93.44 315 VAL A CA 1
ATOM 2406 C C . VAL A 1 315 ? -70.285 -5.524 125.556 1.00 93.44 315 VAL A C 1
ATOM 2408 O O . VAL A 1 315 ? -71.197 -5.921 126.282 1.00 93.44 315 VAL A O 1
ATOM 2411 N N . GLU A 1 316 ? -68.999 -5.705 125.867 1.00 92.00 316 GLU A N 1
ATOM 2412 C CA . GLU A 1 316 ? -68.554 -6.308 127.134 1.00 92.00 316 GLU A CA 1
ATOM 2413 C C . GLU A 1 316 ? -69.004 -5.460 128.337 1.00 92.00 316 GLU A C 1
ATOM 2415 O O . GLU A 1 316 ? -69.645 -5.973 129.256 1.00 92.00 316 GLU A O 1
ATOM 2420 N N . ALA A 1 317 ? -68.798 -4.140 128.290 1.00 91.62 317 ALA A N 1
ATOM 2421 C CA . ALA A 1 317 ? -69.254 -3.215 129.329 1.00 91.62 317 ALA A CA 1
ATOM 2422 C C . ALA A 1 317 ? -70.791 -3.155 129.458 1.00 91.62 317 ALA A C 1
ATOM 2424 O O . ALA A 1 317 ? -71.327 -2.895 130.541 1.00 91.62 317 ALA A O 1
ATOM 2425 N N . LEU A 1 318 ? -71.532 -3.389 128.368 1.00 91.75 318 LEU A N 1
ATOM 2426 C CA . LEU A 1 318 ? -72.985 -3.550 128.412 1.00 91.75 318 LEU A CA 1
ATOM 2427 C C . LEU A 1 318 ? -73.384 -4.880 129.063 1.00 91.75 318 LEU A C 1
ATOM 2429 O O . LEU A 1 318 ? -74.351 -4.894 129.823 1.00 91.75 318 LEU A O 1
ATOM 2433 N N . GLN A 1 319 ? -72.656 -5.970 128.805 1.00 92.00 319 GLN A N 1
ATOM 2434 C CA . GLN A 1 319 ? -72.903 -7.260 129.448 1.00 92.00 319 GLN A CA 1
ATOM 2435 C C . GLN A 1 319 ? -72.704 -7.166 130.968 1.00 92.00 319 GLN A C 1
ATOM 2437 O O . GLN A 1 319 ? -73.608 -7.559 131.702 1.00 92.00 319 GLN A O 1
ATOM 2442 N N . GLU A 1 320 ? -71.610 -6.559 131.444 1.00 91.25 320 GLU A N 1
ATOM 2443 C CA . GLU A 1 320 ? -71.380 -6.327 132.883 1.00 91.25 320 GLU A CA 1
ATOM 2444 C C . GLU A 1 320 ? -72.547 -5.562 133.537 1.00 91.25 320 GLU A C 1
ATOM 2446 O O . GLU A 1 320 ? -73.015 -5.922 134.617 1.00 91.25 320 GLU A O 1
ATOM 2451 N N . ARG A 1 321 ? -73.087 -4.538 132.860 1.00 89.06 321 ARG A N 1
ATOM 2452 C CA . ARG A 1 321 ? -74.263 -3.786 133.341 1.00 89.06 321 ARG A CA 1
ATOM 2453 C C . ARG A 1 321 ? -75.553 -4.604 133.338 1.00 89.06 321 ARG A C 1
ATOM 2455 O O . ARG A 1 321 ? -76.436 -4.332 134.146 1.00 89.06 321 ARG A O 1
ATOM 2462 N N . VAL A 1 322 ? -75.711 -5.555 132.418 1.00 90.69 322 VAL A N 1
ATOM 2463 C CA . VAL A 1 322 ? -76.867 -6.466 132.407 1.00 90.69 322 VAL A CA 1
ATOM 2464 C C . VAL A 1 322 ? -76.761 -7.467 133.558 1.00 90.69 322 VAL A C 1
ATOM 2466 O O . VAL A 1 322 ? -77.763 -7.711 134.222 1.00 90.69 322 VAL A O 1
ATOM 2469 N N . GLU A 1 323 ? -75.561 -7.964 133.857 1.00 88.94 323 GLU A N 1
ATOM 2470 C CA . GLU A 1 323 ? -75.302 -8.817 135.025 1.00 88.94 323 GLU A CA 1
ATOM 2471 C C . GLU A 1 323 ? -75.553 -8.054 136.347 1.00 88.94 323 GLU A C 1
ATOM 2473 O O . GLU A 1 323 ? -76.231 -8.576 137.232 1.00 88.94 323 GLU A O 1
ATOM 2478 N N . GLU A 1 324 ? -75.145 -6.780 136.450 1.00 87.69 324 GLU A N 1
ATOM 2479 C CA . GLU A 1 324 ? -75.500 -5.894 137.580 1.00 87.69 324 GLU A CA 1
ATOM 2480 C C . GLU A 1 324 ? -77.029 -5.710 137.714 1.00 87.69 324 GLU A C 1
ATOM 2482 O O . GLU A 1 324 ? -77.571 -5.698 138.822 1.00 87.69 324 GLU A O 1
ATOM 2487 N N . ILE A 1 325 ? -77.758 -5.596 136.596 1.00 86.62 325 ILE A N 1
ATOM 2488 C CA . ILE A 1 325 ? -79.227 -5.506 136.604 1.00 86.62 325 ILE A CA 1
ATOM 2489 C C . ILE A 1 325 ? -79.866 -6.815 137.082 1.00 86.62 325 ILE A C 1
ATOM 2491 O O . ILE A 1 325 ? -80.823 -6.746 137.854 1.00 86.62 325 ILE A O 1
ATOM 2495 N N . ASP A 1 326 ? -79.359 -7.981 136.679 1.00 86.69 326 ASP A N 1
ATOM 2496 C CA . ASP A 1 326 ? -79.863 -9.276 137.155 1.00 86.69 326 ASP A CA 1
ATOM 2497 C C . ASP A 1 326 ? -79.634 -9.441 138.672 1.00 86.69 326 ASP A C 1
ATOM 2499 O O . ASP A 1 326 ? -80.568 -9.829 139.379 1.00 86.69 326 ASP A O 1
ATOM 2503 N N . GLU A 1 327 ? -78.481 -9.024 139.219 1.00 85.56 327 GLU A N 1
ATOM 2504 C CA . GLU A 1 327 ? -78.276 -8.956 140.681 1.00 85.56 327 GLU A CA 1
ATOM 2505 C C . GLU A 1 327 ? -79.306 -8.036 141.370 1.00 85.56 327 GLU A C 1
ATOM 2507 O O . GLU A 1 327 ? -79.860 -8.375 142.424 1.00 85.56 327 GLU A O 1
ATOM 2512 N N . PHE A 1 328 ? -79.620 -6.882 140.768 1.00 83.62 328 PHE A N 1
ATOM 2513 C CA . PHE A 1 328 ? -80.674 -5.986 141.256 1.00 83.62 328 PHE A CA 1
ATOM 2514 C C . PHE A 1 328 ? -82.075 -6.617 141.177 1.00 83.62 328 PHE A C 1
ATOM 2516 O O . PHE A 1 328 ? -82.888 -6.406 142.081 1.00 83.62 328 PHE A O 1
ATOM 2523 N N . VAL A 1 329 ? -82.381 -7.386 140.129 1.00 84.88 329 VAL A N 1
ATOM 2524 C CA . VAL A 1 329 ? -83.662 -8.093 139.968 1.00 84.88 329 VAL A CA 1
ATOM 2525 C C . VAL A 1 329 ? -83.797 -9.215 140.997 1.00 84.88 329 VAL A C 1
ATOM 2527 O O . VAL A 1 329 ? -84.857 -9.335 141.614 1.00 84.88 329 VAL A O 1
ATOM 2530 N N . ASP A 1 330 ? -82.736 -9.972 141.270 1.00 86.38 330 ASP A N 1
ATOM 2531 C CA . ASP A 1 330 ? -82.717 -10.979 142.334 1.00 86.38 330 ASP A CA 1
ATOM 2532 C C . ASP A 1 330 ? -82.866 -10.349 143.726 1.00 86.38 330 ASP A C 1
ATOM 2534 O O . ASP A 1 330 ? -83.637 -10.846 144.557 1.00 86.38 330 ASP A O 1
ATOM 2538 N N . ALA A 1 331 ? -82.241 -9.194 143.973 1.00 81.50 331 ALA A N 1
ATOM 2539 C CA . ALA A 1 331 ? -82.475 -8.420 145.191 1.00 81.50 331 ALA A CA 1
ATOM 2540 C C . ALA A 1 331 ? -83.944 -7.957 145.311 1.00 81.50 331 ALA A C 1
ATOM 2542 O O . ALA A 1 331 ? -84.536 -8.045 146.392 1.00 81.50 331 ALA A O 1
ATOM 2543 N N . ILE A 1 332 ? -84.568 -7.516 144.210 1.00 81.06 332 ILE A N 1
ATOM 2544 C CA . ILE A 1 332 ? -85.994 -7.150 144.166 1.00 81.06 332 ILE A CA 1
ATOM 2545 C C . ILE A 1 332 ? -86.888 -8.373 144.410 1.00 81.06 332 ILE A C 1
ATOM 2547 O O . ILE A 1 332 ? -87.846 -8.259 145.175 1.00 81.06 332 ILE A O 1
ATOM 2551 N N . ASN A 1 333 ? -86.579 -9.540 143.841 1.00 78.62 333 ASN A N 1
ATOM 2552 C CA . ASN A 1 333 ? -87.307 -10.785 144.101 1.00 78.62 333 ASN A CA 1
ATOM 2553 C C . ASN A 1 333 ? -87.201 -11.191 145.580 1.00 78.62 333 ASN A C 1
ATOM 2555 O O . ASN A 1 333 ? -88.218 -11.497 146.203 1.00 78.62 333 ASN A O 1
ATOM 2559 N N . GLY A 1 334 ? -86.019 -11.074 146.195 1.00 79.12 334 GLY A N 1
ATOM 2560 C CA . GLY A 1 334 ? -85.838 -11.283 147.636 1.00 79.12 334 GLY A CA 1
ATOM 2561 C C . GLY A 1 334 ? -86.670 -10.326 148.507 1.00 79.12 334 GLY A C 1
ATOM 2562 O O . GLY A 1 334 ? -87.226 -10.732 149.533 1.00 79.12 334 GLY A O 1
ATOM 2563 N N . ILE A 1 335 ? -86.823 -9.064 148.087 1.00 76.56 335 ILE A N 1
ATOM 2564 C CA . ILE A 1 335 ? -87.719 -8.085 148.731 1.00 76.56 335 ILE A CA 1
ATOM 2565 C C . ILE A 1 335 ? -89.197 -8.439 148.487 1.00 76.56 335 ILE A C 1
ATOM 2567 O O . ILE A 1 335 ? -90.026 -8.301 149.393 1.00 76.56 335 ILE A O 1
ATOM 2571 N N . ALA A 1 336 ? -89.551 -8.914 147.292 1.00 77.69 336 ALA A N 1
ATOM 2572 C CA . ALA A 1 336 ? -90.909 -9.321 146.943 1.00 77.69 336 ALA A CA 1
ATOM 2573 C C . ALA A 1 336 ? -91.353 -10.550 147.753 1.00 77.69 336 ALA A C 1
ATOM 2575 O O . ALA A 1 336 ? -92.461 -10.544 148.288 1.00 77.69 336 ALA A O 1
ATOM 2576 N N . ASP A 1 337 ? -90.479 -11.538 147.952 1.00 78.12 337 ASP A N 1
ATOM 2577 C CA . ASP A 1 337 ? -90.735 -12.696 148.816 1.00 78.12 337 ASP A CA 1
ATOM 2578 C C . ASP A 1 337 ? -90.867 -12.303 150.295 1.00 78.12 337 ASP A C 1
ATOM 2580 O O . ASP A 1 337 ? -91.785 -12.773 150.975 1.00 78.12 337 ASP A O 1
ATOM 2584 N N . GLN A 1 338 ? -90.041 -11.373 150.799 1.00 77.19 338 GLN A N 1
ATOM 2585 C CA . GLN A 1 338 ? -90.261 -10.775 152.127 1.00 77.19 338 GLN A CA 1
ATOM 2586 C C . GLN A 1 338 ? -91.626 -10.081 152.222 1.00 77.19 338 GLN A C 1
ATOM 2588 O O . GLN A 1 338 ? -92.330 -10.223 153.225 1.00 77.19 338 GLN A O 1
ATOM 2593 N N . THR A 1 339 ? -92.025 -9.353 151.180 1.00 76.31 339 THR A N 1
ATOM 2594 C CA . THR A 1 339 ? -93.304 -8.632 151.131 1.00 76.31 339 THR A CA 1
ATOM 2595 C C . THR A 1 339 ? -94.489 -9.601 151.064 1.00 76.31 339 THR A C 1
ATOM 2597 O O . THR A 1 339 ? -95.493 -9.393 151.746 1.00 76.31 339 THR A O 1
ATOM 2600 N N . ASN A 1 340 ? -94.361 -10.701 150.321 1.00 69.75 340 ASN A N 1
ATOM 2601 C CA . ASN A 1 340 ? -95.334 -11.789 150.260 1.00 69.75 340 ASN A CA 1
ATOM 2602 C C . ASN A 1 340 ? -95.469 -12.500 151.620 1.00 69.75 340 ASN A C 1
ATOM 2604 O O . ASN A 1 340 ? -96.582 -12.720 152.093 1.00 69.75 340 ASN A O 1
ATOM 2608 N N . LEU A 1 341 ? -94.358 -12.771 152.315 1.00 75.19 341 LEU A N 1
ATOM 2609 C CA . LEU A 1 341 ? -94.363 -13.301 153.686 1.00 75.19 341 LEU A CA 1
ATOM 2610 C C . LEU A 1 341 ? -95.023 -12.342 154.691 1.00 75.19 341 LEU A C 1
ATOM 2612 O O . LEU A 1 341 ? -95.783 -12.785 155.556 1.00 75.19 341 LEU A O 1
ATOM 2616 N N . LEU A 1 342 ? -94.781 -11.033 154.571 1.00 69.38 342 LEU A N 1
ATOM 2617 C CA . LEU A 1 342 ? -95.447 -10.003 155.378 1.00 69.38 342 LEU A CA 1
ATOM 2618 C C . LEU A 1 342 ? -96.959 -9.956 155.105 1.00 69.38 342 LEU A C 1
ATOM 2620 O O . LEU A 1 342 ? -97.749 -9.929 156.050 1.00 69.38 342 LEU A O 1
ATOM 2624 N N . ALA A 1 343 ? -97.372 -10.008 153.836 1.00 72.12 343 ALA A N 1
ATOM 2625 C CA . ALA A 1 343 ? -98.778 -10.045 153.438 1.00 72.12 343 ALA A CA 1
ATOM 2626 C C . ALA A 1 343 ? -99.482 -11.336 153.899 1.00 72.12 343 ALA A C 1
ATOM 2628 O O . ALA A 1 343 ? -100.619 -11.289 154.377 1.00 72.12 343 ALA A O 1
ATOM 2629 N N . LEU A 1 344 ? -98.796 -12.481 153.837 1.00 66.56 344 LEU A N 1
ATOM 2630 C CA . LEU A 1 344 ? -99.302 -13.757 154.337 1.00 66.56 344 LEU A CA 1
ATOM 2631 C C . LEU A 1 344 ? -99.504 -13.712 155.859 1.00 66.56 344 LEU A C 1
ATOM 2633 O O . LEU A 1 344 ? -100.589 -14.058 156.325 1.00 66.56 344 LEU A O 1
ATOM 2637 N N . ASN A 1 345 ? -98.530 -13.201 156.623 1.00 62.06 345 ASN A N 1
ATOM 2638 C CA . ASN A 1 345 ? -98.689 -12.958 158.063 1.00 62.06 345 ASN A CA 1
ATOM 2639 C C . ASN A 1 345 ? -99.879 -12.029 158.359 1.00 62.06 345 ASN A C 1
ATOM 2641 O O . ASN A 1 345 ? -100.706 -12.348 159.212 1.00 62.06 345 ASN A O 1
ATOM 2645 N N . ALA A 1 346 ? -100.030 -10.929 157.614 1.00 64.62 346 ALA A N 1
ATOM 2646 C CA . ALA A 1 346 ? -101.168 -10.022 157.769 1.00 64.62 346 ALA A CA 1
ATOM 2647 C C . ALA A 1 346 ? -102.521 -10.723 157.511 1.00 64.62 346 ALA A C 1
ATOM 2649 O O . ALA A 1 346 ? -103.486 -10.493 158.244 1.00 64.62 346 ALA A O 1
ATOM 2650 N N . SER A 1 347 ? -102.595 -11.624 156.523 1.00 61.16 347 SER A N 1
ATOM 2651 C CA . SER A 1 347 ? -103.809 -12.410 156.241 1.00 61.16 347 SER A CA 1
ATOM 2652 C C . SER A 1 347 ? -104.131 -13.451 157.325 1.00 61.16 347 SER A C 1
ATOM 2654 O O . SER A 1 347 ? -105.304 -13.667 157.643 1.00 61.16 347 SER A O 1
ATOM 2656 N N . ILE A 1 348 ? -103.110 -14.048 157.952 1.00 60.38 348 ILE A N 1
ATOM 2657 C CA . ILE A 1 348 ? -103.264 -14.978 159.081 1.00 60.38 348 ILE A CA 1
ATOM 2658 C C . ILE A 1 348 ? -103.792 -14.233 160.316 1.00 60.38 348 ILE A C 1
ATOM 2660 O O . ILE A 1 348 ? -104.731 -14.700 160.968 1.00 60.38 348 ILE A O 1
ATOM 2664 N N . GLU A 1 349 ? -103.248 -13.052 160.617 1.00 63.91 349 GLU A N 1
ATOM 2665 C CA . GLU A 1 349 ? -103.690 -12.247 161.760 1.00 63.91 349 GLU A CA 1
ATOM 2666 C C . GLU A 1 349 ? -105.129 -11.722 161.569 1.00 63.91 349 GLU A C 1
ATOM 2668 O O . GLU A 1 349 ? -105.923 -11.721 162.514 1.00 63.91 349 GLU A O 1
ATOM 2673 N N . ALA A 1 350 ? -105.532 -11.400 160.332 1.00 56.12 350 ALA A N 1
ATOM 2674 C CA . ALA A 1 350 ? -106.915 -11.044 159.999 1.00 56.12 350 ALA A CA 1
ATOM 2675 C C . ALA A 1 350 ? -107.922 -12.186 160.272 1.00 56.12 350 ALA A C 1
ATOM 2677 O O . ALA A 1 350 ? -109.047 -11.933 160.716 1.00 56.12 350 ALA A O 1
ATOM 2678 N N . PHE A 1 351 ? -107.520 -13.447 160.073 1.00 54.62 351 PHE A N 1
ATOM 2679 C CA . PHE A 1 351 ? -108.362 -14.621 160.347 1.00 54.62 351 PHE A CA 1
ATOM 2680 C C . PHE A 1 351 ? -108.492 -14.951 161.845 1.00 54.62 351 PHE A C 1
ATOM 2682 O O . PHE A 1 351 ? -109.463 -15.588 162.262 1.00 54.62 351 PHE A O 1
ATOM 2689 N N . ARG A 1 352 ? -107.547 -14.506 162.685 1.00 51.66 352 ARG A N 1
ATOM 2690 C CA . ARG A 1 352 ? -107.649 -14.633 164.152 1.00 51.66 352 ARG A CA 1
ATOM 2691 C C . ARG A 1 352 ? -108.670 -13.676 164.759 1.00 51.66 352 ARG A C 1
ATOM 2693 O O . ARG A 1 352 ? -109.350 -14.050 165.713 1.00 51.66 352 ARG A O 1
ATOM 2700 N N . ALA A 1 353 ? -108.821 -12.478 164.196 1.00 56.88 353 ALA A N 1
ATOM 2701 C CA . ALA A 1 353 ? -109.717 -11.448 164.725 1.00 56.88 353 ALA A CA 1
ATOM 2702 C C . ALA A 1 353 ? -111.218 -11.813 164.658 1.00 56.88 353 ALA A C 1
ATOM 2704 O O . ALA A 1 353 ? -112.030 -11.209 165.355 1.00 56.88 353 ALA A O 1
ATOM 2705 N N . SER A 1 354 ? -111.612 -12.791 163.835 1.00 50.28 354 SER A N 1
ATOM 2706 C CA . SER A 1 354 ? -113.015 -12.997 163.441 1.00 50.28 354 SER A CA 1
ATOM 2707 C C . SER A 1 354 ? -113.798 -14.054 164.242 1.00 50.28 354 SER A C 1
ATOM 2709 O O . SER A 1 354 ? -115.009 -14.157 164.055 1.00 50.28 354 SER A O 1
ATOM 2711 N N . ARG A 1 355 ? -113.172 -14.857 165.125 1.00 45.06 355 ARG A N 1
ATOM 2712 C CA . ARG A 1 355 ? -113.791 -16.114 165.624 1.00 45.06 355 ARG A CA 1
ATOM 2713 C C . ARG A 1 355 ? -114.317 -16.151 167.073 1.00 45.06 355 ARG A C 1
ATOM 2715 O O . ARG A 1 355 ? -114.790 -17.206 167.482 1.00 45.06 355 ARG A O 1
ATOM 2722 N N . PHE A 1 356 ? -114.275 -15.062 167.849 1.00 49.56 356 PHE A N 1
ATOM 2723 C CA . PHE A 1 356 ? -114.629 -15.102 169.290 1.00 49.56 356 PHE A CA 1
ATOM 2724 C C . PHE A 1 356 ? -115.775 -14.178 169.758 1.00 49.56 356 PHE A C 1
ATOM 2726 O O . PHE A 1 356 ? -115.989 -14.039 170.957 1.00 49.56 356 PHE A O 1
ATOM 2733 N N . VAL A 1 357 ? -116.538 -13.561 168.845 1.00 48.62 357 VAL A N 1
ATOM 2734 C CA . VAL A 1 357 ? -117.477 -12.461 169.185 1.00 48.62 357 VAL A CA 1
ATOM 2735 C C . VAL A 1 357 ? -118.974 -12.852 169.175 1.00 48.62 357 VAL A C 1
ATOM 2737 O O . VAL A 1 357 ? -119.813 -11.987 169.405 1.00 48.62 357 VAL A O 1
ATOM 2740 N N . TRP A 1 358 ? -119.370 -14.120 168.953 1.00 40.28 358 TRP A N 1
ATOM 2741 C CA . TRP A 1 358 ? -120.810 -14.449 168.818 1.00 40.28 358 TRP A CA 1
ATOM 2742 C C . TRP A 1 358 ? -121.332 -15.731 169.501 1.00 40.28 358 TRP A C 1
ATOM 2744 O O . TRP A 1 358 ? -121.758 -16.682 168.845 1.00 40.28 358 TRP A O 1
ATOM 2754 N N . SER A 1 359 ? -121.356 -15.696 170.843 1.00 41.78 359 SER A N 1
ATOM 2755 C CA . SER A 1 359 ? -122.312 -16.370 171.757 1.00 41.78 359 SER A CA 1
ATOM 2756 C C . SER A 1 359 ? -122.039 -15.936 173.220 1.00 41.78 359 SER A C 1
ATOM 2758 O O . SER A 1 359 ? -120.909 -15.576 173.533 1.00 41.78 359 SER A O 1
ATOM 2760 N N . ALA A 1 360 ? -122.970 -15.926 174.188 1.00 42.28 360 ALA A N 1
ATOM 2761 C CA . ALA A 1 360 ? -124.440 -15.811 174.170 1.00 42.28 360 ALA A CA 1
ATOM 2762 C C . ALA A 1 360 ? -124.944 -15.298 175.559 1.00 42.28 360 ALA A C 1
ATOM 2764 O O . ALA A 1 360 ? -124.146 -15.050 176.460 1.00 42.28 360 ALA A O 1
ATOM 2765 N N . MET A 1 361 ? -126.262 -15.136 175.735 1.00 37.34 361 MET A N 1
ATOM 2766 C CA . MET A 1 361 ? -126.975 -14.800 176.995 1.00 37.34 361 MET A CA 1
ATOM 2767 C C . MET A 1 361 ? -127.962 -15.947 177.351 1.00 37.34 361 MET A C 1
ATOM 2769 O O . MET A 1 361 ? -128.215 -16.761 176.460 1.00 37.34 361 MET A O 1
ATOM 2773 N N . PRO A 1 362 ? -128.709 -15.939 178.482 1.00 58.44 362 PRO A N 1
ATOM 2774 C CA . PRO A 1 362 ? -128.413 -15.555 179.877 1.00 58.44 362 PRO A CA 1
ATOM 2775 C C . PRO A 1 362 ? -128.748 -16.683 180.909 1.00 58.44 362 PRO A C 1
ATOM 2777 O O . PRO A 1 362 ? -129.290 -17.718 180.529 1.00 58.44 362 PRO A O 1
ATOM 2780 N N . LEU A 1 363 ? -128.541 -16.381 182.209 1.00 46.25 363 LEU A N 1
ATOM 2781 C CA . LEU A 1 363 ? -128.656 -17.223 183.431 1.00 46.25 363 LEU A CA 1
ATOM 2782 C C . LEU A 1 363 ? -127.531 -18.252 183.641 1.00 46.25 363 LEU A C 1
ATOM 2784 O O . LEU A 1 363 ? -127.573 -19.338 183.030 1.00 46.25 363 LEU A O 1
#

Radius of gyration: 87.36 Å; Cα contacts (8 Å, |Δi|>4): 153; chains: 1; bounding box: 172×54×256 Å

Nearest PDB structures (foldseek):
  5ohe-assembly2_D  TM=8.446E-01  e=1.737E-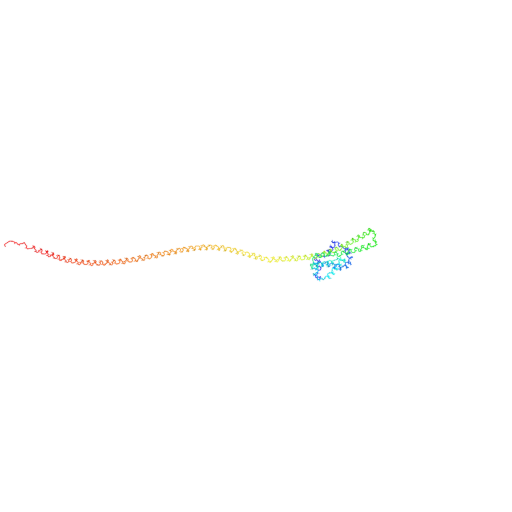05  Anaeromyxobacter sp. Fw109-5
  8to0-assembly1_GX  TM=2.679E-01  e=1.574E+00  Mus musculus
  2d1l-assembly1_B  TM=2.479E-01  e=1.574E+00  Mus musculus
  3ja6-assembly1_I  TM=2.518E-01  e=7.533E+00  Escherichia coli

Solvent-accessible surface area (backbone atoms only — not comparable to full-atom values): 19882 Å² total; per-residue (Å²): 122,76,96,77,63,63,58,69,64,50,35,63,64,60,57,66,44,73,68,49,51,51,49,51,29,59,73,66,68,50,48,76,65,35,34,59,45,34,41,74,38,29,66,62,37,54,77,38,17,63,59,50,26,50,57,52,49,50,61,41,61,79,33,70,82,46,38,63,36,55,72,60,49,93,58,54,70,79,54,45,35,56,52,45,21,52,54,51,30,56,74,16,62,49,68,80,57,66,72,52,53,52,51,39,33,52,53,27,41,53,39,49,74,50,64,46,56,66,72,58,62,63,49,47,56,57,57,47,48,74,65,49,50,56,61,56,52,52,51,48,53,51,55,50,46,70,71,56,62,84,62,64,103,81,68,78,86,44,76,66,58,51,50,56,52,50,53,50,53,53,52,49,49,51,48,51,48,35,55,53,38,52,54,47,53,51,50,51,46,25,51,38,39,48,52,42,52,51,50,51,57,47,49,57,51,48,56,51,48,55,51,51,50,55,49,51,51,64,66,47,50,58,60,56,48,54,49,50,53,52,53,46,55,50,53,53,53,51,48,56,53,49,55,53,49,52,58,48,51,54,52,52,53,50,53,51,51,52,53,53,51,50,50,53,52,50,53,52,51,50,57,49,50,54,53,49,51,58,50,48,54,52,52,50,52,53,52,48,56,52,47,52,56,49,51,53,52,47,52,56,49,52,56,50,48,56,53,49,53,51,51,50,52,54,50,52,57,47,50,55,53,48,54,54,46,51,54,50,48,53,52,48,49,56,52,48,53,52,49,50,52,51,52,50,51,52,53,54,57,57,62,64,73,71,78,84,86,85,84,87,87,84,136

Secondary structure (DSSP, 8-state):
-GGG--HHHHHHHHT--HHHHHHHHHHHT--HHHHHHHGGGHHHHHHHHHHHHHHHHHHHHT-HHHHHHHTT-SS-HHHHHHHHHHHHHHTTSS--SHHHHHHHHHHHHHHHHTT--HHHHHHHHHHHHHHHHHHHHHHHHHHHHHHHTTS-TT----HHHHHHHHHHHHHHHHHHHHHHHHHHHHHHHHHHHHHHHHHHHHHHHHHHHHHHHHHHHHHHHHHHHHHHHHHHHHHHHHHHHHHHHHHHHHHHHHHHHHHHHHHHHHHHHHHHHHHHHHHHHHHHHHHHHHHHHHHHHHHHHHHHHHHHHHHHHHHHHHHHHHHHHHHHHHHHHHHHHHHHHHHHHHHHHHHHTTSSS------

Foldseek 3Di:
DLVPDDLVCLCVLLVPDQVNLVVLCVVLVNDLVLLVLLLVCLVVLLVCLLVLLVQLVVVLVVDPLSVLLQVLDPDDSVRVSVVRSVVSSLLSNSDDGPVNLSVLSSVLLVSVVSVPPLVVVVVSVVSVCVRPLVSLVVVLVVVLCVVPVPDDPPDDCDPVNVVVNVVSVVSSVVSVSSSVSSVVSSSVSSVSSVVSVVVVVVVVVVVVVVVVVVVCCVVVVVVVVVVVVVVVVVVVVVVVVVVVVVVVVVVVVVVVVVVVVVVVVVVVVVVVVVVVVVVVVVVVVVVVVVVVVVVVVVVVVVVVVVVVVVVVVVVVVVVVVVVVVVVVVVVVVVVVVVVVVVVVVVVVVVVVVPPDDDDDDDD

Sequence (363 aa):
MNDGLDVDELVDGIGLDADEIAWRKEFVGFDAEDERRLSRYEDAFAENAERIADDFYENLTDHEQTVDVIGRSEKGLEQLKRTQSAYLVTLAEGDYGEEYFEDRARIGKIHDMLGMPMKHYLGQYGVYYDLILPLIGDRLVDSLTDRLAPDGADAEVDDATAAAVEEEVDDAIEDLLSVLRIVNLDTQVVTDTYIQSYSEKLTEAVERNERLMAEVEAEVEAPLADLRESAGGVADSAAEVGDAAEDQSERVAEISSEVANLSATVEEVASTADEVERTSGRAETLAEDGRDAAADAASAMDDIGDAVDEVAADVEALQERVEEIDEFVDAINGIADQTNLLALNASIEAFRASRFVWSAMPL